Protein AF-A0A1E1WTJ5-F1 (afdb_monomer_lite)

pLDDT: mean 79.42, std 20.32, range [34.81, 98.75]

Foldseek 3Di:
DDDPDDPDPVVVCVVVVDDDDDDDDDDDDDDDPVVVVVVVVPDDDDDPPPPVVVVVVVVVVVVVVPPPDDDDDDPPPPPPPCDPVNPDDDPPDDCVVADPPCVLVDADKWKFKQALLGTHTDDPVCPLEAELQTKMKMWGWDQDPVRDIAIAIEIEHHPNHDPSRVVSSVVVSVVVCVVVVHDDYYYHYVPRDDPVVQVSDPHGHDYDYDDPHDDSDDDDDDPPDDD

Structure (mmCIF, N/CA/C/O backbone):
data_AF-A0A1E1WTJ5-F1
#
_entry.id   AF-A0A1E1WTJ5-F1
#
loop_
_atom_site.group_PDB
_atom_site.id
_atom_site.type_symbol
_atom_site.label_atom_id
_atom_site.label_alt_id
_atom_site.label_comp_id
_atom_site.label_asym_id
_atom_site.label_entity_id
_atom_site.label_seq_id
_atom_site.pdbx_PDB_ins_code
_atom_site.Cartn_x
_atom_site.Cartn_y
_atom_site.Cartn_z
_atom_site.occupancy
_atom_site.B_iso_or_equiv
_atom_site.auth_seq_id
_atom_site.auth_comp_id
_atom_site.auth_asym_id
_atom_site.auth_atom_id
_atom_site.pdbx_PDB_model_num
ATOM 1 N N . GLN A 1 1 ? 19.969 39.823 -9.442 1.00 46.00 1 GLN A N 1
ATOM 2 C CA . GLN A 1 1 ? 19.428 41.019 -8.763 1.00 46.00 1 GLN A CA 1
ATOM 3 C C . GLN A 1 1 ? 18.270 40.540 -7.906 1.00 46.00 1 GLN A C 1
ATOM 5 O O . GLN A 1 1 ? 17.293 40.065 -8.462 1.00 46.00 1 GLN A O 1
ATOM 10 N N . PHE A 1 2 ? 18.422 40.530 -6.583 1.00 46.62 2 PHE A N 1
ATOM 11 C CA . PHE A 1 2 ? 17.353 40.117 -5.671 1.00 46.62 2 PHE A CA 1
ATOM 12 C C . PHE A 1 2 ? 16.612 41.372 -5.207 1.00 46.62 2 PHE A C 1
ATOM 14 O O . PHE A 1 2 ? 17.238 42.306 -4.708 1.00 46.62 2 PHE A O 1
ATOM 21 N N .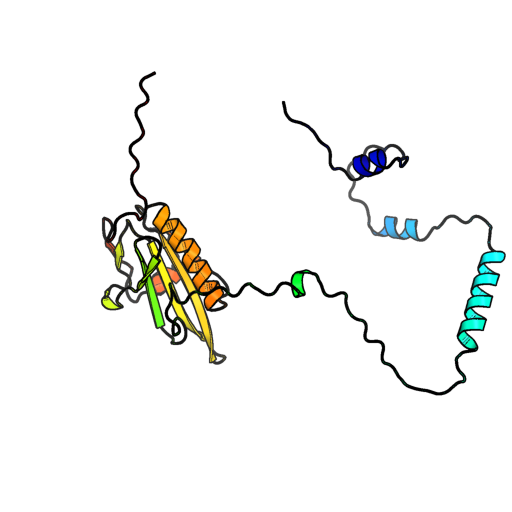 TYR A 1 3 ? 15.299 41.417 -5.425 1.00 52.84 3 TYR A N 1
ATOM 22 C CA . TYR A 1 3 ? 14.448 42.481 -4.903 1.00 52.84 3 TYR A CA 1
ATOM 23 C C . TYR A 1 3 ? 14.239 42.238 -3.406 1.00 52.84 3 TYR A C 1
ATOM 25 O O . TYR A 1 3 ? 13.477 41.358 -3.016 1.00 52.84 3 TYR A O 1
ATOM 33 N N . ASN A 1 4 ? 14.928 43.009 -2.568 1.00 53.03 4 ASN A N 1
ATOM 34 C CA . ASN A 1 4 ? 14.680 43.033 -1.129 1.00 53.03 4 ASN A CA 1
ATOM 35 C C . ASN A 1 4 ? 13.441 43.890 -0.855 1.00 53.03 4 ASN A C 1
ATOM 37 O O . ASN A 1 4 ? 13.551 45.093 -0.627 1.00 53.03 4 ASN A O 1
ATOM 41 N N . ILE A 1 5 ? 12.264 43.272 -0.914 1.00 66.31 5 ILE A N 1
ATOM 42 C CA . ILE A 1 5 ? 11.024 43.889 -0.441 1.00 66.31 5 ILE A CA 1
ATOM 43 C C . ILE A 1 5 ? 10.830 43.448 1.010 1.00 66.31 5 ILE A C 1
ATOM 45 O O . ILE A 1 5 ? 10.654 42.263 1.289 1.00 66.31 5 ILE A O 1
ATOM 49 N N . ASP A 1 6 ? 10.916 44.405 1.932 1.00 64.06 6 ASP A N 1
ATOM 50 C CA . ASP A 1 6 ? 10.709 44.185 3.362 1.00 64.06 6 ASP A CA 1
ATOM 51 C C . ASP A 1 6 ? 9.213 44.287 3.702 1.00 64.06 6 ASP A C 1
ATOM 53 O O . ASP A 1 6 ? 8.602 45.346 3.562 1.00 64.06 6 ASP A O 1
ATOM 57 N N . PHE A 1 7 ? 8.627 43.177 4.155 1.00 69.88 7 PHE A N 1
ATOM 58 C CA . PHE A 1 7 ? 7.227 43.086 4.587 1.00 69.88 7 PHE A CA 1
ATOM 59 C C . PHE A 1 7 ? 7.041 43.353 6.088 1.00 69.88 7 PHE A C 1
ATOM 61 O O . PHE A 1 7 ? 5.999 43.014 6.652 1.00 69.88 7 PHE A O 1
ATOM 68 N N . SER A 1 8 ? 8.038 43.928 6.764 1.00 76.31 8 SER A N 1
ATOM 69 C CA . SER A 1 8 ? 7.909 44.266 8.176 1.00 76.31 8 SER A CA 1
ATOM 70 C C . SER A 1 8 ? 6.730 45.216 8.434 1.00 76.31 8 SER A C 1
ATOM 72 O O . SER A 1 8 ? 6.416 46.113 7.645 1.00 76.31 8 SER A O 1
ATOM 74 N N . LEU A 1 9 ? 6.070 45.022 9.582 1.00 66.31 9 LEU A N 1
ATOM 75 C CA . LEU A 1 9 ? 4.945 45.848 10.038 1.00 66.31 9 LEU A CA 1
ATOM 76 C C . LEU A 1 9 ? 5.319 47.341 10.069 1.00 66.31 9 LEU A C 1
ATOM 78 O O . LEU A 1 9 ? 4.497 48.196 9.753 1.00 66.31 9 LEU A O 1
ATOM 82 N N . GLN A 1 10 ? 6.574 47.652 10.403 1.00 71.50 10 GLN A N 1
ATOM 83 C CA . GLN A 1 10 ? 7.119 49.008 10.364 1.00 71.50 10 GLN A CA 1
ATOM 84 C C . GLN A 1 10 ? 7.056 49.610 8.953 1.00 71.50 10 GLN A C 1
ATOM 86 O O . GLN A 1 10 ? 6.549 50.718 8.788 1.00 71.50 10 GLN A O 1
ATOM 91 N N . THR A 1 11 ? 7.517 48.872 7.940 1.00 76.56 11 THR A N 1
ATOM 92 C CA . THR A 1 11 ? 7.514 49.317 6.539 1.00 76.56 11 THR A CA 1
ATOM 93 C C . THR A 1 11 ? 6.088 49.526 6.026 1.00 76.56 11 THR A C 1
ATOM 95 O O . THR A 1 11 ? 5.811 50.532 5.372 1.00 76.56 11 THR A O 1
ATOM 98 N N . GLN A 1 12 ? 5.149 48.650 6.396 1.00 76.81 12 GLN A N 1
ATOM 99 C CA . GLN A 1 12 ? 3.729 48.822 6.063 1.00 76.81 12 GLN A CA 1
ATOM 100 C C . GLN A 1 12 ? 3.106 50.058 6.728 1.00 76.81 12 GLN A C 1
ATOM 102 O O . GLN A 1 12 ? 2.396 50.815 6.069 1.00 76.81 12 GLN A O 1
ATOM 107 N N . LEU A 1 13 ? 3.393 50.301 8.011 1.00 71.69 13 LEU A N 1
ATOM 108 C CA . LEU A 1 13 ? 2.899 51.481 8.727 1.00 71.6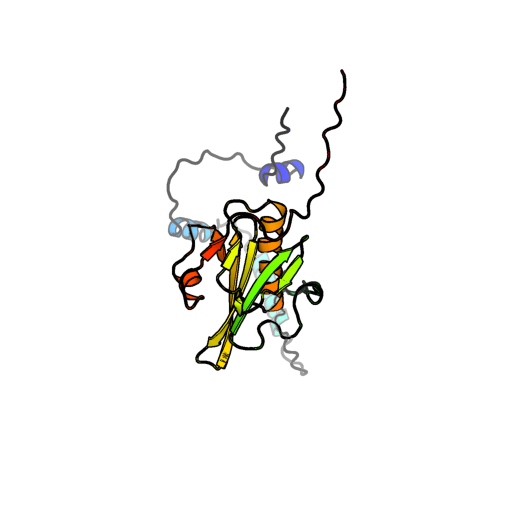9 13 LEU A CA 1
ATOM 109 C C . LEU A 1 13 ? 3.472 52.785 8.152 1.00 71.69 13 LEU A C 1
ATOM 111 O O . LEU A 1 13 ? 2.761 53.787 8.071 1.00 71.69 13 LEU A O 1
ATOM 115 N N . GLN A 1 14 ? 4.727 52.764 7.703 1.00 72.25 14 GLN A N 1
ATOM 116 C CA . GLN A 1 14 ? 5.379 53.919 7.092 1.00 72.25 14 GLN A CA 1
ATOM 117 C C . GLN A 1 14 ? 4.842 54.220 5.685 1.00 72.25 14 GLN A C 1
ATOM 119 O O . GLN A 1 14 ? 4.604 55.383 5.364 1.00 72.25 14 GLN A O 1
ATOM 124 N N . LEU A 1 15 ? 4.568 53.193 4.871 1.00 75.56 15 LEU A N 1
ATOM 125 C CA . LEU A 1 15 ? 3.863 53.352 3.590 1.00 75.56 15 LEU A CA 1
ATOM 126 C C . LEU A 1 15 ? 2.435 53.893 3.777 1.00 75.56 15 LEU A C 1
ATOM 128 O O . LEU A 1 15 ? 1.948 54.637 2.930 1.00 75.56 15 LEU A O 1
ATOM 132 N N . ALA A 1 16 ? 1.788 53.572 4.902 1.00 71.75 16 ALA A N 1
ATOM 133 C CA . ALA A 1 16 ? 0.475 54.092 5.286 1.00 71.75 16 ALA A CA 1
ATOM 134 C C . ALA A 1 16 ? 0.514 55.503 5.921 1.00 71.75 16 ALA A C 1
ATOM 136 O O . ALA A 1 16 ? -0.518 56.000 6.372 1.00 71.75 16 ALA A O 1
ATOM 137 N N . GLY A 1 17 ? 1.681 56.163 5.960 1.00 65.00 17 GLY A N 1
ATOM 138 C CA . GLY A 1 17 ? 1.827 57.551 6.413 1.00 65.00 17 GLY A CA 1
ATOM 139 C C . GLY A 1 17 ? 1.878 57.749 7.932 1.00 65.00 17 GLY A C 1
ATOM 140 O O . GLY A 1 17 ? 1.755 58.882 8.398 1.00 65.00 17 GLY A O 1
ATOM 141 N N . ALA A 1 18 ? 2.068 56.687 8.720 1.00 62.59 18 ALA A N 1
ATOM 142 C CA . ALA A 1 18 ? 2.204 56.795 10.172 1.00 62.59 18 ALA A CA 1
ATOM 143 C C . ALA A 1 18 ? 3.636 57.200 10.580 1.00 62.59 18 ALA A C 1
ATOM 145 O O . ALA A 1 18 ? 4.617 56.656 10.073 1.00 62.59 18 ALA A O 1
ATOM 146 N N . THR A 1 19 ? 3.779 58.128 11.532 1.00 56.38 19 THR A N 1
ATOM 147 C CA . THR A 1 19 ? 5.083 58.496 12.108 1.00 56.38 19 THR A CA 1
ATOM 148 C C . THR A 1 19 ? 5.445 57.548 13.255 1.00 56.38 19 THR A C 1
ATOM 150 O O . THR A 1 19 ? 4.724 57.444 14.246 1.00 56.38 19 THR A O 1
ATOM 153 N N . THR A 1 20 ? 6.576 56.845 13.150 1.00 50.66 20 THR A N 1
ATOM 154 C CA . THR A 1 20 ? 7.080 55.971 14.224 1.00 50.66 20 THR A CA 1
ATOM 155 C C . THR A 1 20 ? 8.371 56.527 14.835 1.00 50.66 20 THR A C 1
ATOM 157 O O . THR A 1 20 ? 9.270 56.904 14.081 1.00 50.66 20 THR A O 1
ATOM 160 N N . PRO A 1 21 ? 8.525 56.560 16.173 1.00 50.56 21 PRO A N 1
ATOM 161 C CA . PRO A 1 21 ? 9.794 56.919 16.803 1.00 50.56 21 PRO A CA 1
ATOM 162 C C . PRO A 1 21 ? 10.860 55.825 16.606 1.00 50.56 21 PRO A C 1
ATOM 164 O O . PRO A 1 21 ? 10.555 54.633 16.627 1.00 50.56 21 PRO A O 1
ATOM 167 N N . SER A 1 22 ? 12.113 56.257 16.424 1.00 44.12 22 SER A N 1
ATOM 168 C CA . SER A 1 22 ? 13.294 55.419 16.155 1.00 44.12 22 SER A CA 1
ATOM 169 C C . SER A 1 22 ? 13.543 54.350 17.238 1.00 44.12 22 SER A C 1
ATOM 171 O O . SER A 1 22 ? 13.423 54.663 18.429 1.00 44.12 22 SER A O 1
ATOM 173 N N . PRO A 1 23 ? 13.923 53.107 16.879 1.00 45.72 23 PRO A N 1
ATOM 174 C CA . PRO A 1 23 ? 14.224 52.075 17.859 1.00 45.72 23 PRO A CA 1
ATOM 175 C C . PRO A 1 23 ? 15.619 52.271 18.474 1.00 45.72 23 PRO A C 1
ATOM 177 O O . PRO A 1 23 ? 16.635 52.305 17.781 1.00 45.72 23 PRO A O 1
ATOM 180 N N . ALA A 1 24 ? 15.668 52.337 19.806 1.00 42.66 24 ALA A N 1
ATOM 181 C CA . ALA A 1 24 ? 16.892 52.127 20.570 1.00 42.66 24 ALA A CA 1
ATOM 182 C C . ALA A 1 24 ? 17.345 50.660 20.438 1.00 42.66 24 ALA A C 1
ATOM 184 O O . ALA A 1 24 ? 16.528 49.737 20.480 1.00 42.66 24 ALA A O 1
ATOM 185 N N . THR A 1 25 ? 18.651 50.455 20.280 1.00 40.50 25 THR A N 1
ATOM 186 C CA . THR A 1 25 ? 19.313 49.150 20.153 1.00 40.50 25 THR A CA 1
ATOM 187 C C . THR A 1 25 ? 18.985 48.213 21.327 1.00 40.50 25 THR A C 1
ATOM 189 O O . THR A 1 25 ? 19.119 48.618 22.484 1.00 40.50 25 THR A O 1
ATOM 192 N N . PRO A 1 26 ? 18.607 46.941 21.088 1.00 42.47 26 PRO A N 1
ATOM 193 C CA . PRO A 1 26 ? 18.432 45.988 22.174 1.00 42.47 26 PRO A CA 1
ATOM 194 C C . PRO A 1 26 ? 19.770 45.330 22.530 1.00 42.47 26 PRO A C 1
ATOM 196 O O . PRO A 1 26 ? 20.298 44.500 21.791 1.00 42.47 26 PRO A O 1
ATOM 199 N N . SER A 1 27 ? 20.300 45.674 23.703 1.00 38.16 27 SER A N 1
ATOM 200 C CA . SER A 1 27 ? 21.242 44.822 24.427 1.00 38.16 27 SER A CA 1
ATOM 201 C C . SER A 1 27 ? 20.496 43.630 25.041 1.00 38.16 27 SER A C 1
ATOM 203 O O 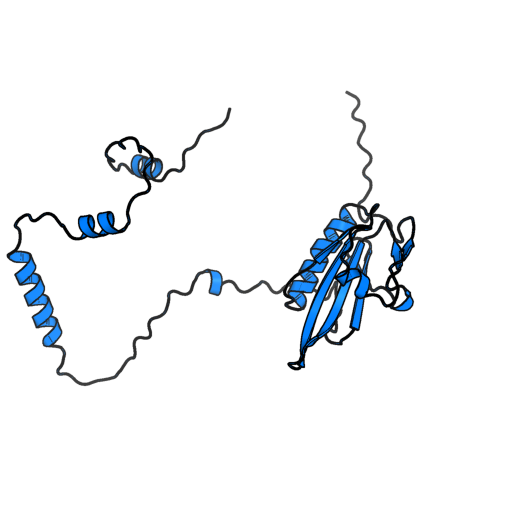. SER A 1 27 ? 19.370 43.740 25.530 1.00 38.16 27 SER A O 1
ATOM 205 N N . SER A 1 28 ? 21.119 42.455 24.977 1.00 48.41 28 SER A N 1
ATOM 206 C CA . SER A 1 28 ? 20.561 41.184 25.431 1.00 48.41 28 SER A CA 1
ATOM 207 C C . SER A 1 28 ? 20.447 41.113 26.956 1.00 48.41 28 SER A C 1
ATOM 209 O O . SER A 1 28 ? 21.452 40.885 27.624 1.00 48.41 28 SER A O 1
ATOM 211 N N . ILE A 1 29 ? 19.241 41.215 27.521 1.00 44.03 29 ILE A N 1
ATOM 212 C CA . ILE A 1 29 ? 18.951 40.718 28.877 1.00 44.03 29 ILE A CA 1
ATOM 213 C C . ILE A 1 29 ? 17.518 40.165 28.906 1.00 44.03 29 ILE A C 1
ATOM 215 O O . ILE A 1 29 ? 16.572 40.837 28.497 1.00 44.03 29 ILE A O 1
ATOM 219 N N . LYS A 1 30 ? 17.359 38.922 29.380 1.00 49.59 30 LYS A N 1
ATOM 220 C CA . LYS A 1 30 ? 16.065 38.243 29.575 1.00 49.59 30 LYS A CA 1
ATOM 221 C C . LYS A 1 30 ? 15.164 39.117 30.463 1.00 49.59 30 LYS A C 1
ATOM 223 O O . LYS A 1 30 ? 15.485 39.340 31.626 1.00 49.59 30 LYS A O 1
ATOM 228 N N . SER A 1 31 ? 14.070 39.650 29.915 1.00 47.66 31 SER A N 1
ATOM 229 C CA . SER A 1 31 ? 13.209 40.607 30.623 1.00 47.66 31 SER A CA 1
ATOM 230 C C . SER A 1 31 ? 12.292 39.917 31.636 1.00 47.66 31 SER A C 1
ATOM 232 O O . SER A 1 31 ? 11.537 39.021 31.259 1.00 47.66 31 SER A O 1
ATOM 234 N N . ASP A 1 32 ? 12.302 40.390 32.881 1.00 62.56 32 ASP A N 1
ATOM 235 C CA . ASP A 1 32 ? 11.439 39.918 33.966 1.00 62.56 32 ASP A CA 1
ATOM 236 C C . ASP A 1 32 ? 9.955 40.314 33.730 1.00 62.56 32 ASP A C 1
ATOM 238 O O . ASP A 1 32 ? 9.628 41.510 33.664 1.00 62.56 32 ASP A O 1
ATOM 242 N N . PRO A 1 33 ? 9.029 39.344 33.594 1.00 56.84 33 PRO A N 1
ATOM 243 C CA . PRO A 1 33 ? 7.609 39.601 33.349 1.00 56.84 33 PRO A CA 1
ATOM 244 C C . PRO A 1 33 ? 6.905 40.344 34.499 1.00 56.84 33 PRO A C 1
ATOM 246 O O . PRO A 1 33 ? 5.900 41.026 34.262 1.00 56.84 33 PRO A O 1
ATOM 249 N N . ILE A 1 34 ? 7.435 40.294 35.727 1.00 60.47 34 ILE A N 1
ATOM 250 C CA . ILE A 1 34 ? 6.843 40.967 36.893 1.00 60.47 34 ILE A CA 1
ATOM 251 C C . ILE A 1 34 ? 7.068 42.484 36.815 1.00 60.47 34 ILE A C 1
ATOM 253 O O . ILE A 1 34 ? 6.133 43.267 37.018 1.00 60.47 34 ILE A O 1
ATOM 257 N N . ALA A 1 35 ? 8.265 42.920 36.412 1.00 63.28 35 ALA A N 1
ATOM 258 C CA . ALA A 1 35 ? 8.584 44.337 36.223 1.00 63.28 35 ALA A CA 1
ATOM 259 C C . ALA A 1 35 ? 7.742 44.983 35.102 1.00 63.28 35 ALA A C 1
ATOM 261 O O . ALA A 1 35 ? 7.330 46.144 35.202 1.00 63.28 35 ALA A O 1
ATOM 262 N N . ARG A 1 36 ? 7.418 44.214 34.051 1.00 63.91 36 ARG A N 1
ATOM 263 C CA . ARG A 1 36 ? 6.565 44.665 32.937 1.00 63.91 36 ARG A CA 1
ATOM 264 C C . ARG A 1 36 ? 5.123 44.916 33.385 1.00 63.91 36 ARG A C 1
ATOM 266 O O . ARG A 1 36 ? 4.532 45.930 33.012 1.00 63.91 36 ARG A O 1
ATOM 273 N N . LYS A 1 37 ? 4.583 44.041 34.240 1.00 62.78 37 LYS A N 1
ATOM 274 C CA . LYS A 1 37 ? 3.225 44.168 34.794 1.00 62.78 37 LYS A CA 1
ATOM 275 C C . LYS A 1 37 ? 3.093 45.359 35.753 1.00 62.78 37 LYS A C 1
ATOM 277 O O . LYS A 1 37 ? 2.062 46.029 35.759 1.00 62.78 37 LYS A O 1
ATOM 282 N N . LEU A 1 38 ? 4.142 45.668 36.518 1.00 55.94 38 LEU A N 1
ATOM 283 C CA . LEU A 1 38 ? 4.184 46.840 37.404 1.00 55.94 38 LEU A CA 1
ATOM 284 C C . LEU A 1 38 ? 4.225 48.170 36.635 1.00 55.94 38 LEU A C 1
ATOM 286 O O . LEU A 1 38 ? 3.567 49.124 37.049 1.00 55.94 38 LEU A O 1
ATOM 290 N N . ARG A 1 39 ? 4.915 48.227 35.486 1.00 61.62 39 ARG A N 1
ATOM 291 C CA . ARG A 1 39 ? 4.897 49.406 34.598 1.00 61.62 39 ARG A CA 1
ATOM 292 C C . ARG A 1 39 ? 3.517 49.682 34.008 1.00 61.62 39 ARG A C 1
ATOM 294 O O . ARG A 1 39 ? 3.105 50.834 33.980 1.00 61.62 39 ARG A O 1
ATOM 301 N N . LEU A 1 40 ? 2.788 48.643 33.600 1.00 56.03 40 LEU A N 1
ATOM 302 C CA . LEU A 1 40 ? 1.441 48.791 33.033 1.00 56.03 40 LEU A CA 1
ATOM 303 C C . LEU A 1 40 ? 0.406 49.296 34.051 1.00 56.03 40 LEU A C 1
ATOM 305 O O . LEU A 1 40 ? -0.558 49.944 33.663 1.00 56.03 40 LEU A O 1
ATOM 309 N N . ARG A 1 41 ? 0.607 49.048 35.354 1.00 56.28 41 ARG A N 1
ATOM 310 C CA . ARG A 1 41 ? -0.283 49.566 36.411 1.00 56.28 41 ARG A CA 1
ATOM 311 C C . ARG A 1 41 ? -0.007 51.013 36.810 1.00 56.28 41 ARG A C 1
ATOM 313 O O . ARG A 1 41 ? -0.847 51.605 37.480 1.00 56.28 41 ARG A O 1
ATOM 320 N N . ARG A 1 42 ? 1.125 51.602 36.416 1.00 56.69 42 ARG A N 1
ATOM 321 C CA . ARG A 1 42 ? 1.432 53.011 36.698 1.00 56.69 42 ARG A CA 1
ATOM 322 C C . ARG A 1 42 ? 1.128 53.865 35.467 1.00 56.69 42 ARG A C 1
ATOM 324 O O . ARG A 1 42 ? 2.019 54.393 34.811 1.00 56.69 42 ARG A O 1
ATOM 331 N N . GLY A 1 43 ? -0.164 53.966 35.159 1.00 42.81 43 GLY A N 1
ATOM 332 C CA . GLY A 1 43 ? -0.689 54.975 34.246 1.00 42.81 43 GLY A CA 1
ATOM 333 C C . GLY A 1 43 ? -0.440 56.371 34.817 1.00 42.81 43 GLY A C 1
ATOM 334 O O . GLY A 1 43 ? -0.749 56.650 35.974 1.00 42.81 43 GLY A O 1
ATOM 335 N N . ARG A 1 44 ? 0.190 57.207 33.997 1.00 42.28 44 ARG A N 1
ATOM 336 C CA . ARG A 1 44 ? 0.507 58.621 34.208 1.00 42.28 44 ARG A CA 1
ATOM 337 C C . ARG A 1 44 ? -0.778 59.397 34.535 1.00 42.28 44 ARG A C 1
ATOM 339 O O . ARG A 1 44 ? -1.733 59.325 33.771 1.00 42.28 44 ARG A O 1
ATOM 346 N N . ALA A 1 45 ? -0.801 60.100 35.664 1.00 42.59 45 ALA A N 1
ATOM 347 C CA . ALA A 1 45 ? -1.888 61.003 36.025 1.00 42.59 45 ALA A CA 1
ATOM 348 C C . ALA A 1 45 ? -1.693 62.346 35.303 1.00 42.59 45 ALA A C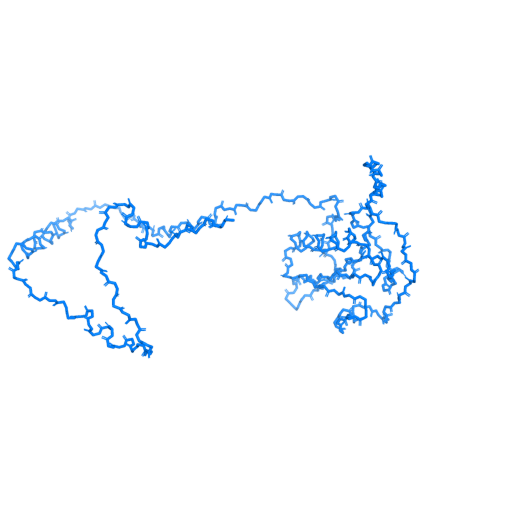 1
ATOM 350 O O . ALA A 1 45 ? -0.665 62.985 35.500 1.00 42.59 45 ALA A O 1
ATOM 351 N N . GLU A 1 46 ? -2.672 62.748 34.494 1.00 42.41 46 GLU A N 1
ATOM 352 C CA . GLU A 1 46 ? -2.902 64.124 34.030 1.00 42.41 46 GLU A CA 1
ATOM 353 C C . GLU A 1 46 ? -4.407 64.438 34.204 1.00 42.41 46 GLU A C 1
ATOM 355 O O . GLU A 1 46 ? -5.224 63.508 34.174 1.00 42.41 46 GLU A O 1
ATOM 360 N N . PRO A 1 47 ? -4.797 65.698 34.473 1.00 49.12 47 PRO A N 1
ATOM 361 C CA . PRO A 1 47 ? -6.040 66.016 35.164 1.00 49.12 47 PRO A CA 1
ATOM 362 C C . PRO A 1 47 ? -7.161 66.454 34.208 1.00 49.12 47 PRO A C 1
ATOM 364 O O . PRO A 1 47 ? -7.342 67.638 33.964 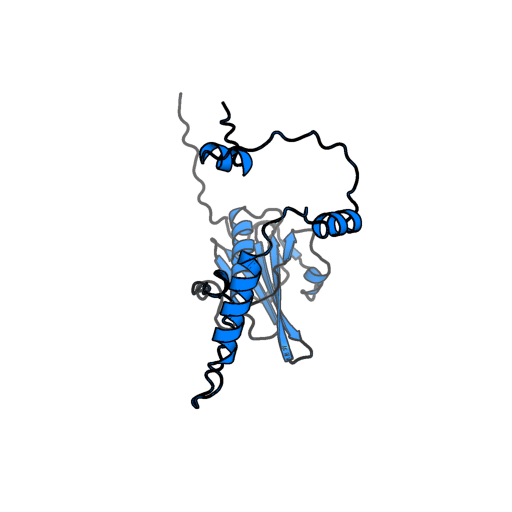1.00 49.12 47 PRO A O 1
ATOM 367 N N . GLU A 1 48 ? -8.001 65.524 33.754 1.00 53.19 48 GLU A N 1
ATOM 368 C CA . GLU A 1 48 ? -9.307 65.847 33.135 1.00 53.19 48 GLU A CA 1
ATOM 369 C C . GLU A 1 48 ? -10.426 64.991 33.754 1.00 53.19 48 GLU A C 1
ATOM 371 O O . GLU A 1 48 ? -11.122 64.203 33.115 1.00 53.19 48 GLU A O 1
ATOM 376 N N . GLN A 1 49 ? -10.558 65.100 35.078 1.00 56.06 49 GLN A N 1
ATOM 377 C CA . GLN A 1 49 ? -11.287 64.132 35.905 1.00 56.06 49 GLN A CA 1
ATOM 378 C C . GLN A 1 49 ? -12.701 64.568 36.333 1.00 56.06 49 GLN A C 1
ATOM 380 O O . GLN A 1 49 ? -13.281 63.950 37.223 1.00 56.06 49 GLN A O 1
ATOM 385 N N . LYS A 1 50 ? -13.273 65.623 35.734 1.00 52.34 50 LYS A N 1
ATOM 386 C CA . LYS A 1 50 ? -14.641 66.074 36.064 1.00 52.34 50 LYS A CA 1
ATOM 387 C C . LYS A 1 50 ? -15.689 65.678 35.022 1.00 52.34 50 LYS A C 1
ATOM 389 O O . LYS A 1 50 ? -16.740 65.182 35.416 1.00 52.34 50 LYS A O 1
ATOM 394 N N . ASP A 1 51 ? -15.384 65.771 33.730 1.00 53.34 51 ASP A N 1
ATOM 395 C CA . ASP A 1 51 ? -16.380 65.474 32.687 1.00 53.34 51 ASP A CA 1
ATOM 396 C C . ASP A 1 51 ? -16.567 63.968 32.465 1.00 53.34 51 ASP A C 1
ATOM 398 O O . ASP A 1 51 ? -17.689 63.485 32.322 1.00 53.34 51 ASP A O 1
ATOM 402 N N . SER A 1 52 ? -15.491 63.187 32.568 1.00 53.75 52 SER A N 1
ATOM 403 C CA . SER A 1 52 ? -15.536 61.722 32.445 1.00 53.75 52 SER A CA 1
ATOM 404 C C . SER A 1 52 ? -16.362 61.046 33.549 1.00 53.75 52 SER A C 1
ATOM 406 O O . SER A 1 52 ? -17.073 60.075 33.289 1.00 53.75 52 SER A O 1
ATOM 408 N N . ALA A 1 53 ? -16.333 61.586 34.772 1.00 58.03 53 ALA A N 1
ATOM 409 C CA . ALA A 1 53 ? -17.113 61.075 35.899 1.00 58.03 53 ALA A CA 1
ATOM 410 C C . ALA A 1 53 ? -18.617 61.375 35.765 1.00 58.03 53 ALA A C 1
ATOM 412 O O . ALA A 1 53 ? -19.448 60.552 36.152 1.00 58.03 53 ALA A O 1
ATOM 413 N N . LEU A 1 54 ? -18.973 62.530 35.194 1.00 60.09 54 LEU A N 1
ATOM 414 C CA . LEU A 1 54 ? -20.366 62.896 34.922 1.00 60.09 54 LEU A CA 1
ATOM 415 C C . LEU A 1 54 ? -20.970 62.012 33.825 1.00 60.09 54 LEU A C 1
ATOM 417 O O . LEU A 1 54 ? -22.101 61.551 33.971 1.00 60.09 54 LEU A O 1
ATOM 421 N N . ILE A 1 55 ? -20.188 61.700 32.787 1.00 59.50 55 ILE A N 1
ATOM 422 C CA . ILE A 1 55 ? -20.587 60.781 31.712 1.00 59.50 55 ILE A CA 1
ATOM 423 C C . ILE A 1 55 ? -20.819 59.368 32.269 1.00 59.50 55 ILE A C 1
ATOM 425 O O . ILE A 1 55 ? -21.870 58.777 32.029 1.00 59.50 55 ILE A O 1
ATOM 429 N N . LEU A 1 56 ? -19.894 58.853 33.089 1.00 60.62 56 LEU A N 1
ATOM 430 C CA . LEU A 1 56 ? -20.027 57.537 33.731 1.00 60.62 56 LEU A CA 1
ATOM 431 C C . LEU A 1 56 ? -21.253 57.447 34.653 1.00 60.62 56 LEU A C 1
ATOM 433 O O . LEU A 1 56 ? -21.931 56.420 34.677 1.00 60.62 56 LEU A O 1
ATOM 437 N N . ARG A 1 57 ? -21.578 58.524 35.378 1.00 68.06 57 ARG A N 1
ATOM 438 C CA . ARG A 1 57 ? -22.756 58.567 36.254 1.00 68.06 57 ARG A CA 1
ATOM 439 C C . ARG A 1 57 ? -24.067 58.617 35.463 1.00 68.06 57 ARG A C 1
ATOM 441 O O . ARG A 1 57 ? -24.990 57.878 35.797 1.00 68.06 57 ARG A O 1
ATOM 448 N N . GLY A 1 58 ? -24.124 59.410 34.390 1.00 65.88 58 GLY A N 1
ATOM 449 C CA . GLY A 1 58 ? -25.293 59.473 33.504 1.00 65.88 58 GLY A CA 1
ATOM 450 C C . GLY A 1 58 ? -25.576 58.141 32.800 1.00 65.88 58 GLY A C 1
ATOM 451 O O . GLY A 1 58 ? -26.722 57.696 32.744 1.00 65.88 58 GLY A O 1
ATOM 452 N N . MET A 1 59 ? -24.525 57.445 32.352 1.00 66.38 59 MET A N 1
ATOM 453 C CA . MET A 1 59 ? -24.647 56.112 31.746 1.00 66.38 59 MET A CA 1
ATOM 454 C C . MET A 1 59 ? -25.181 55.065 32.738 1.00 66.38 59 MET A C 1
ATOM 456 O O . MET A 1 59 ? -25.957 54.190 32.352 1.00 66.38 59 MET A O 1
ATOM 460 N N . GLN A 1 60 ? -24.815 55.164 34.019 1.00 61.59 60 GLN A N 1
ATOM 461 C CA . GLN A 1 60 ? -25.266 54.232 35.055 1.00 61.59 60 GLN A CA 1
ATOM 462 C C . GLN A 1 60 ? -26.711 54.496 35.522 1.00 61.59 60 GLN A C 1
ATOM 464 O O . GLN A 1 60 ? -27.442 53.544 35.797 1.00 61.59 60 GLN A O 1
ATOM 469 N N . GLU A 1 61 ? -27.163 55.754 35.549 1.00 57.97 61 GLU A N 1
ATOM 470 C CA . GLU A 1 61 ? -28.568 56.103 35.827 1.00 57.97 61 GLU A CA 1
ATOM 471 C C . GLU A 1 61 ? -29.513 55.666 34.689 1.00 57.97 61 GLU A C 1
ATOM 473 O O . GLU A 1 61 ? -30.611 55.166 34.958 1.00 57.97 61 GLU A O 1
ATOM 478 N N . GLN A 1 62 ? -29.071 55.741 33.424 1.00 54.28 62 GLN A N 1
ATOM 479 C CA . GLN A 1 62 ? -29.834 55.213 32.281 1.00 54.28 62 GLN A CA 1
ATOM 480 C C . GLN A 1 62 ? -29.956 53.683 32.298 1.00 54.28 62 GLN A C 1
ATOM 482 O O . GLN A 1 62 ? -31.011 53.157 31.946 1.00 54.28 62 GLN A O 1
ATOM 487 N N . ALA A 1 63 ? -28.916 52.970 32.739 1.00 57.22 63 ALA A N 1
ATOM 488 C CA . ALA A 1 63 ? -28.931 51.510 32.827 1.00 57.22 63 ALA A CA 1
ATOM 489 C C . ALA A 1 63 ? -29.844 50.982 33.952 1.00 57.22 63 ALA A C 1
ATOM 491 O O . ALA A 1 63 ? -30.462 49.933 33.794 1.00 57.22 63 ALA A O 1
ATOM 492 N N . ASN A 1 64 ? -29.978 51.709 35.069 1.00 55.22 64 ASN A N 1
ATOM 493 C CA . ASN A 1 64 ? -30.778 51.251 36.213 1.00 55.22 64 ASN A CA 1
ATOM 494 C C . ASN A 1 64 ? -32.287 51.552 36.076 1.00 55.22 64 ASN A C 1
ATOM 496 O O . ASN A 1 64 ? -33.099 50.988 36.804 1.00 55.22 64 ASN A O 1
ATOM 500 N N . THR A 1 65 ? -32.676 52.424 35.136 1.00 51.22 65 THR A N 1
ATOM 501 C CA . THR A 1 65 ? -34.081 52.834 34.927 1.00 51.22 65 THR A CA 1
ATOM 502 C C . THR A 1 65 ? -34.851 51.884 33.992 1.00 51.22 65 THR A C 1
ATOM 504 O O . THR A 1 65 ? -36.077 51.900 33.977 1.00 51.22 65 THR A O 1
ATOM 507 N N . GLN A 1 66 ? -34.169 50.998 33.257 1.00 54.16 66 GLN A N 1
ATOM 508 C CA . GLN A 1 66 ? -34.812 50.007 32.374 1.00 54.16 66 GLN A CA 1
ATOM 509 C C . GLN A 1 66 ? -35.181 48.680 33.060 1.00 54.16 66 GLN A C 1
ATOM 511 O O . GLN A 1 66 ? -35.558 47.730 32.383 1.00 54.16 66 GLN A O 1
ATOM 516 N N . HIS A 1 67 ? -35.110 48.587 34.391 1.00 46.81 67 HIS A N 1
ATOM 517 C CA . HIS A 1 67 ? -35.402 47.340 35.109 1.00 46.81 67 HIS A CA 1
ATOM 518 C C . HIS A 1 67 ? -36.799 47.298 35.749 1.00 46.81 67 HIS A C 1
ATOM 520 O O . HIS A 1 67 ? -36.969 46.718 36.820 1.00 46.81 67 HIS A O 1
ATOM 526 N N . ASN A 1 68 ? -37.806 47.909 35.113 1.00 49.78 68 ASN A N 1
ATOM 527 C CA . ASN A 1 68 ? -39.192 47.794 35.573 1.00 49.78 68 ASN A CA 1
ATOM 528 C C . ASN A 1 68 ? -40.221 47.755 34.433 1.00 49.78 68 ASN A C 1
ATOM 530 O O . ASN A 1 68 ? -41.236 48.445 34.499 1.00 49.78 68 ASN A O 1
ATOM 534 N N . ASP A 1 69 ? -39.971 46.945 33.400 1.00 35.66 69 ASP A N 1
ATOM 535 C CA . ASP A 1 69 ? -41.060 46.470 32.547 1.00 35.66 69 ASP A CA 1
ATOM 536 C C . ASP A 1 69 ? -40.842 45.013 32.109 1.00 35.66 69 ASP A C 1
ATOM 538 O O . ASP A 1 69 ? -39.733 44.558 31.832 1.00 35.66 69 ASP A O 1
ATOM 542 N N . THR A 1 70 ? -41.929 44.263 32.160 1.00 42.69 70 THR A N 1
ATOM 543 C CA . THR A 1 70 ? -42.052 42.811 32.017 1.00 42.69 70 THR A CA 1
ATOM 544 C C . THR A 1 70 ? -41.895 42.329 30.568 1.00 42.69 70 THR A C 1
ATOM 546 O O . THR A 1 70 ? -42.559 42.867 29.689 1.00 42.69 70 THR A O 1
ATOM 549 N N . GLY A 1 71 ? -41.147 41.237 30.320 1.00 40.19 71 GLY A N 1
ATOM 550 C CA . GLY A 1 71 ? -41.352 40.411 29.113 1.00 40.19 71 GLY A CA 1
ATOM 551 C C . GLY A 1 71 ? -40.129 39.715 28.493 1.00 40.19 71 GLY A C 1
ATOM 552 O O . GLY A 1 71 ? -39.319 40.344 27.825 1.00 40.19 71 GLY A O 1
ATOM 553 N N . THR A 1 72 ? -40.125 38.376 28.571 1.00 34.81 72 THR A N 1
ATOM 554 C CA . THR A 1 72 ? -39.388 37.387 27.738 1.00 34.81 72 THR A CA 1
ATOM 555 C C . THR A 1 72 ? -37.859 37.296 27.862 1.00 34.81 72 THR A C 1
ATOM 557 O O . THR A 1 72 ? -37.102 38.053 27.265 1.00 34.81 72 THR A O 1
ATOM 560 N N . GLU A 1 73 ? -37.402 36.244 28.551 1.00 39.06 73 GLU A N 1
ATOM 561 C CA . GLU A 1 73 ? -36.023 35.747 28.523 1.00 39.06 73 GLU A CA 1
ATOM 562 C C . GLU A 1 73 ? -35.635 35.271 27.109 1.00 39.06 73 GLU A C 1
ATOM 564 O O . GLU A 1 73 ? -35.942 34.150 26.702 1.00 39.06 73 GLU A O 1
ATOM 569 N N . GLN A 1 74 ? -34.907 36.096 26.357 1.00 39.12 74 GLN A N 1
ATOM 570 C CA . GLN A 1 74 ? -34.080 35.621 25.248 1.00 39.12 74 GLN A CA 1
ATOM 571 C C . GLN A 1 74 ? -32.647 35.456 25.747 1.00 39.12 74 GLN A C 1
ATOM 573 O O . GLN A 1 74 ? -31.883 36.408 25.900 1.00 39.12 74 GLN A O 1
ATOM 578 N N . LYS A 1 75 ? -32.298 34.201 26.027 1.00 40.69 75 LYS A N 1
ATOM 579 C CA . LYS A 1 75 ? -30.951 33.757 26.372 1.00 40.69 75 LYS A CA 1
ATOM 580 C C . LYS A 1 75 ? -30.035 34.021 25.174 1.00 40.69 75 LYS A C 1
ATOM 582 O O . LYS A 1 75 ? -30.001 33.240 24.228 1.00 40.69 75 LYS A O 1
ATOM 587 N N . ASN A 1 76 ? -29.328 35.145 25.210 1.00 41.94 76 ASN A N 1
ATOM 588 C CA . ASN A 1 76 ? -28.330 35.515 24.216 1.00 41.94 76 ASN A CA 1
ATOM 589 C C . ASN A 1 76 ? -27.139 34.553 24.371 1.00 41.94 76 ASN A C 1
ATOM 591 O O . ASN A 1 76 ? -26.276 34.734 25.228 1.00 41.94 76 ASN A O 1
ATOM 595 N N . SER A 1 77 ? -27.166 33.445 23.630 1.00 49.78 77 SER A N 1
ATOM 596 C CA . SER A 1 77 ? -26.074 32.479 23.589 1.00 49.78 77 SER A CA 1
ATOM 597 C C . SER A 1 77 ? -24.879 33.134 22.909 1.00 49.78 77 SER A C 1
ATOM 599 O O . SER A 1 77 ? -24.973 33.500 21.739 1.00 49.78 77 SER A O 1
ATOM 601 N N . GLU A 1 78 ? -23.769 33.270 23.631 1.00 53.12 78 GLU A N 1
ATOM 602 C CA . GLU A 1 78 ? -22.465 33.647 23.089 1.00 53.12 78 GLU A CA 1
ATOM 603 C C . GLU A 1 78 ? -22.120 32.748 21.892 1.00 53.12 78 GLU A C 1
ATOM 605 O O . GLU A 1 78 ? -21.639 31.622 22.042 1.00 53.12 78 GLU A O 1
ATOM 610 N N . LEU A 1 79 ? -22.389 33.234 20.681 1.00 54.56 79 LEU A N 1
ATOM 611 C CA . LEU A 1 79 ? -21.923 32.605 19.458 1.00 54.56 79 LEU A CA 1
ATOM 612 C C . LEU A 1 79 ? -20.417 32.833 19.416 1.00 54.56 79 LEU A C 1
ATOM 614 O O . LEU A 1 79 ? -19.944 33.893 19.004 1.00 54.56 79 LEU A O 1
ATOM 618 N N . LYS A 1 80 ? -19.655 31.840 19.888 1.00 62.97 80 LYS A N 1
ATOM 619 C CA . LYS A 1 80 ? -18.223 31.768 19.600 1.00 62.97 80 LYS A CA 1
ATOM 620 C C . LYS A 1 80 ? -18.070 31.980 18.091 1.00 62.97 80 LYS A C 1
ATOM 622 O O . LYS A 1 80 ? -18.751 31.281 17.337 1.00 62.97 80 LYS A O 1
ATOM 627 N N . PRO A 1 81 ? -17.256 32.949 17.640 1.00 64.06 81 PRO A N 1
ATOM 628 C CA . PRO A 1 81 ? -17.082 33.190 16.218 1.00 64.06 81 PRO A CA 1
ATOM 629 C C . PRO A 1 81 ? -16.630 31.881 15.573 1.00 64.06 81 PRO A C 1
ATOM 631 O O . PRO A 1 81 ? -15.577 31.352 15.933 1.00 64.06 81 PRO A O 1
ATOM 634 N N . LYS A 1 82 ? -17.476 31.338 14.687 1.00 61.31 82 LYS A N 1
ATOM 635 C CA . LYS A 1 82 ? -17.220 30.082 13.981 1.00 61.31 82 LYS A CA 1
ATOM 636 C C . LYS A 1 82 ? -15.891 30.244 13.261 1.00 61.31 82 LYS A C 1
ATOM 638 O O . LYS A 1 82 ? -15.727 31.151 12.440 1.00 61.31 82 LYS A O 1
ATOM 643 N N . ARG A 1 83 ? -14.910 29.434 13.647 1.00 78.50 83 ARG A N 1
ATOM 644 C CA . ARG A 1 83 ? -13.573 29.509 13.064 1.00 78.50 83 ARG A CA 1
ATOM 645 C C . ARG A 1 83 ? -13.719 29.164 11.584 1.00 78.50 83 ARG A C 1
ATOM 647 O O . ARG A 1 83 ? -14.454 28.243 11.250 1.00 78.50 83 ARG A O 1
ATOM 654 N N . TRP A 1 84 ? -13.057 29.898 10.695 1.00 74.50 84 TRP A N 1
ATOM 655 C CA . TRP A 1 84 ? -13.170 29.672 9.246 1.00 74.50 84 TRP A CA 1
ATOM 656 C C . TRP A 1 84 ? -12.858 28.211 8.856 1.00 74.50 84 TRP A C 1
ATOM 658 O O . TRP A 1 84 ? -13.489 27.677 7.951 1.00 74.50 84 TRP A O 1
ATOM 668 N N . ASP A 1 85 ? -11.981 27.548 9.619 1.00 71.44 85 ASP A N 1
ATOM 669 C CA . ASP A 1 85 ? -11.666 26.115 9.537 1.00 71.44 85 ASP A CA 1
ATOM 670 C C . ASP A 1 85 ? -12.887 2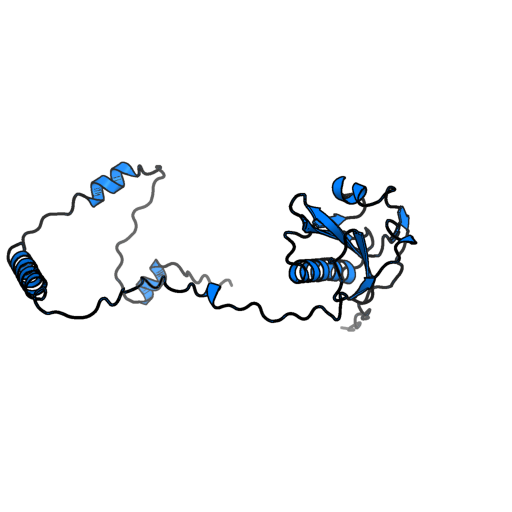5.189 9.746 1.00 71.44 85 ASP A C 1
ATOM 672 O O . ASP A 1 85 ? -12.991 24.152 9.102 1.00 71.44 85 ASP A O 1
ATOM 676 N N . GLU A 1 86 ? -13.835 25.548 10.622 1.00 68.56 86 GLU A N 1
ATOM 677 C CA . GLU A 1 86 ? -15.031 24.738 10.940 1.00 68.56 86 GLU A CA 1
ATOM 678 C C . GLU A 1 86 ? -16.105 24.798 9.847 1.00 68.56 86 GLU A C 1
ATOM 680 O O . GLU A 1 86 ? -17.104 24.081 9.912 1.00 68.56 86 GLU A O 1
ATOM 685 N N . SER A 1 87 ? -15.950 25.697 8.874 1.00 69.75 87 SER A N 1
ATOM 686 C CA . SER A 1 87 ? -16.849 25.801 7.725 1.00 69.75 87 SER A CA 1
ATOM 687 C C . SER A 1 87 ? -16.292 25.125 6.472 1.00 69.75 87 SER A C 1
ATOM 689 O O . SER A 1 87 ? -16.979 25.108 5.453 1.00 69.75 87 SER A O 1
ATOM 691 N N . LEU A 1 88 ? -15.069 24.590 6.537 1.00 76.44 88 LEU A N 1
ATOM 692 C CA . LEU A 1 88 ? -14.485 23.801 5.462 1.00 76.44 88 LEU A CA 1
ATOM 693 C C . LEU A 1 88 ? -14.988 22.363 5.586 1.00 76.44 88 LEU A C 1
ATOM 695 O O . LEU A 1 88 ? -14.514 21.585 6.414 1.00 76.44 88 LEU A O 1
ATOM 699 N N . GLU A 1 89 ? -15.963 22.006 4.759 1.00 72.44 89 GLU A N 1
ATOM 700 C CA . GLU A 1 89 ? -16.310 20.605 4.548 1.00 72.44 89 GLU A CA 1
ATOM 701 C C . GLU A 1 89 ? -15.187 19.946 3.744 1.00 72.44 89 GLU A C 1
ATOM 703 O O . GLU A 1 89 ? -14.688 20.514 2.766 1.00 72.44 89 GLU A O 1
ATOM 708 N N . LYS A 1 90 ? -14.748 18.756 4.172 1.00 68.56 90 LYS A N 1
ATOM 709 C CA . LYS A 1 90 ? -13.814 17.980 3.355 1.00 68.56 90 LYS A CA 1
ATOM 710 C C . LYS A 1 90 ? -14.494 17.711 2.010 1.00 68.56 90 LYS A C 1
ATOM 712 O O . LYS A 1 90 ? -15.635 17.246 2.022 1.00 68.56 90 LYS A O 1
ATOM 717 N N . PRO A 1 91 ? -13.823 17.980 0.876 1.00 74.00 91 PRO A N 1
ATOM 718 C CA . PRO A 1 91 ? -14.378 17.617 -0.417 1.00 74.00 91 PRO A CA 1
ATOM 719 C C . PRO A 1 91 ? -14.692 16.114 -0.414 1.00 74.00 91 PRO A C 1
ATOM 721 O O . PRO A 1 91 ? -13.912 15.347 0.163 1.00 74.00 91 PRO A O 1
ATOM 724 N N . PRO A 1 92 ? -15.817 15.688 -1.013 1.00 74.31 92 PRO A N 1
ATOM 725 C CA . PRO A 1 92 ? -16.116 14.273 -1.150 1.00 74.31 92 PRO A CA 1
ATOM 726 C C . PRO A 1 92 ? -15.053 13.662 -2.065 1.00 74.31 92 PRO A C 1
ATOM 728 O O . PRO A 1 92 ? -15.031 13.919 -3.267 1.00 74.31 92 PRO A O 1
ATOM 731 N N . LEU A 1 93 ? -14.115 12.932 -1.466 1.00 81.31 93 LEU A N 1
ATOM 732 C CA . LEU A 1 93 ? -13.106 12.166 -2.184 1.00 81.31 93 LEU A CA 1
ATOM 733 C C . LEU A 1 93 ? -13.669 10.765 -2.383 1.00 81.31 93 LEU A C 1
ATOM 735 O O . LEU A 1 93 ? -14.017 10.100 -1.409 1.00 81.31 93 LEU A O 1
ATOM 739 N N . ASP A 1 94 ? -13.780 10.358 -3.641 1.00 86.75 94 ASP A N 1
ATOM 740 C CA . ASP A 1 94 ? -14.158 9.003 -4.012 1.00 86.75 94 ASP A CA 1
ATOM 741 C C . ASP A 1 94 ? -12.890 8.156 -4.157 1.00 86.75 94 ASP A C 1
ATOM 743 O O . ASP A 1 94 ? -11.961 8.527 -4.876 1.00 86.75 94 ASP A O 1
ATOM 747 N N . TYR A 1 95 ? -12.839 7.051 -3.419 1.00 88.62 95 TYR A N 1
ATOM 748 C CA . TYR A 1 95 ? -11.716 6.114 -3.408 1.00 88.62 95 TYR A CA 1
ATOM 749 C C . TYR A 1 95 ? -12.087 4.744 -3.990 1.00 88.62 95 TYR A C 1
ATOM 751 O O . TYR A 1 95 ? -11.237 3.855 -4.004 1.00 88.62 95 TYR A O 1
ATOM 759 N N . SER A 1 96 ? -13.325 4.579 -4.473 1.00 88.94 96 SER A N 1
ATOM 760 C CA . SER A 1 96 ? -13.865 3.301 -4.958 1.00 88.94 96 SER A CA 1
ATOM 761 C C . SER A 1 96 ? -13.131 2.741 -6.179 1.00 88.94 96 SER A C 1
ATOM 763 O O . SER A 1 96 ? -13.140 1.537 -6.403 1.00 88.94 96 SER A O 1
ATOM 765 N N . GLU A 1 97 ? -12.435 3.588 -6.942 1.00 89.50 97 GLU A N 1
ATOM 766 C CA . GLU A 1 97 ? -11.590 3.146 -8.059 1.00 89.50 97 GLU A CA 1
ATOM 767 C C . GLU A 1 97 ? -10.309 2.420 -7.607 1.00 89.50 97 GLU A C 1
ATOM 769 O O . GLU A 1 97 ? -9.676 1.741 -8.414 1.00 89.50 97 GLU A O 1
ATOM 774 N N . PHE A 1 98 ? -9.900 2.577 -6.342 1.00 93.25 98 PHE A N 1
ATOM 775 C CA . PHE A 1 98 ? -8.627 2.056 -5.827 1.00 93.25 98 PHE A CA 1
ATOM 776 C C . PHE A 1 98 ? -8.794 1.015 -4.721 1.00 93.25 98 PHE A C 1
ATOM 778 O O . PHE A 1 98 ? -7.934 0.151 -4.566 1.00 93.25 98 PHE A O 1
ATOM 785 N N . PHE A 1 99 ? -9.857 1.119 -3.925 1.00 95.81 99 PHE A N 1
ATOM 786 C CA . PHE A 1 99 ? -10.104 0.238 -2.789 1.00 95.81 99 PHE A CA 1
ATOM 787 C C . PHE A 1 99 ? -11.561 -0.206 -2.779 1.00 95.81 99 PHE A C 1
ATOM 789 O O . PHE A 1 99 ? -12.464 0.610 -2.968 1.00 95.81 99 PHE A O 1
ATOM 796 N N . ASP A 1 100 ? -11.774 -1.487 -2.491 1.00 93.56 100 ASP A N 1
ATOM 797 C CA . ASP A 1 100 ? -13.109 -2.062 -2.373 1.00 93.56 100 ASP A CA 1
ATOM 798 C C . ASP A 1 100 ? -13.852 -1.482 -1.156 1.00 93.56 100 ASP A C 1
ATOM 800 O O . ASP A 1 100 ? -13.234 -1.108 -0.151 1.00 93.56 100 ASP A O 1
ATOM 804 N N . GLU A 1 101 ? -15.185 -1.419 -1.218 1.00 90.25 101 GLU A N 1
ATOM 805 C CA . GLU A 1 101 ? -16.031 -0.828 -0.163 1.00 90.25 101 GLU A CA 1
ATOM 806 C C . GLU A 1 101 ? -15.891 -1.530 1.202 1.00 90.25 101 GLU A C 1
ATOM 808 O O . GLU A 1 101 ? -16.092 -0.920 2.256 1.00 90.25 101 GLU A O 1
ATOM 813 N N . ASP A 1 102 ? -15.533 -2.812 1.195 1.00 92.88 102 ASP A N 1
ATOM 814 C CA . ASP A 1 102 ? -15.320 -3.647 2.375 1.00 92.88 102 ASP A CA 1
ATOM 815 C C . ASP A 1 102 ? -13.875 -3.603 2.906 1.00 92.88 102 ASP A C 1
ATOM 817 O O . ASP A 1 102 ? -13.568 -4.216 3.939 1.00 92.88 102 ASP A O 1
ATOM 821 N N . THR A 1 103 ? -12.994 -2.818 2.274 1.00 96.25 103 THR A N 1
ATOM 822 C CA . THR A 1 103 ? -11.614 -2.621 2.730 1.00 96.25 103 THR A CA 1
ATOM 823 C C . THR A 1 103 ? -11.590 -2.168 4.188 1.00 96.25 103 THR A C 1
ATOM 825 O O . THR A 1 103 ? -12.198 -1.170 4.572 1.00 96.25 103 THR A O 1
ATOM 828 N N . GLY A 1 104 ? -10.859 -2.905 5.027 1.00 95.19 104 GLY A N 1
ATOM 829 C CA . GLY A 1 104 ? -10.688 -2.573 6.441 1.00 95.19 104 GLY A CA 1
ATOM 830 C C . GLY A 1 104 ? -11.911 -2.831 7.329 1.00 95.19 104 GLY A C 1
ATOM 831 O O . GLY A 1 104 ? -11.863 -2.472 8.504 1.00 95.19 104 GLY A O 1
ATOM 832 N N . GLN A 1 105 ? -12.977 -3.462 6.826 1.00 95.69 105 GLN A N 1
ATOM 833 C CA . GLN A 1 105 ? -14.157 -3.803 7.636 1.00 95.69 105 GLN A CA 1
ATOM 834 C C . GLN A 1 105 ? -13.967 -5.093 8.447 1.00 95.69 105 GLN A C 1
ATOM 836 O O . GLN A 1 105 ? -14.588 -5.275 9.496 1.00 95.69 105 GLN A O 1
ATOM 841 N N . THR A 1 106 ? -13.093 -5.992 7.987 1.00 95.56 106 THR A N 1
ATOM 842 C CA . THR A 1 106 ? -12.802 -7.270 8.648 1.00 95.56 106 THR A CA 1
ATOM 843 C C . THR A 1 106 ? -11.372 -7.321 9.187 1.00 95.56 106 THR A C 1
ATOM 845 O O . THR A 1 106 ? -10.440 -6.901 8.494 1.00 95.56 106 THR A O 1
ATOM 848 N N . PRO A 1 107 ? -11.149 -7.884 10.390 1.00 96.88 107 PRO A N 1
ATOM 849 C CA . PRO A 1 107 ? -9.805 -8.097 10.912 1.00 96.88 107 PRO A CA 1
ATOM 850 C C . PRO A 1 107 ? -9.004 -9.019 9.999 1.00 96.88 107 PRO A C 1
ATOM 852 O O . PRO A 1 107 ? -9.474 -10.085 9.614 1.00 96.88 107 PRO A O 1
ATOM 855 N N . GLY A 1 108 ? -7.778 -8.624 9.685 1.00 96.75 108 GLY A N 1
ATOM 856 C CA . GLY A 1 108 ? -6.980 -9.323 8.688 1.00 96.75 108 GLY A CA 1
ATOM 857 C C . GLY A 1 108 ? -5.772 -8.512 8.257 1.00 96.75 108 GLY A C 1
ATOM 858 O O . GLY A 1 108 ? -5.462 -7.479 8.862 1.00 96.75 108 GLY A O 1
ATOM 859 N N . LEU A 1 109 ? -5.079 -9.019 7.246 1.00 97.88 109 LEU A N 1
ATOM 860 C CA . LEU A 1 109 ? -3.997 -8.332 6.558 1.00 97.88 109 LEU A CA 1
ATOM 861 C C . LEU A 1 109 ? -4.381 -8.240 5.082 1.00 97.88 109 LEU A C 1
ATOM 863 O O . LEU A 1 109 ? -4.665 -9.261 4.465 1.00 97.88 109 LEU A O 1
ATOM 867 N N . LEU A 1 110 ? -4.398 -7.030 4.537 1.00 98.31 110 LEU A N 1
ATOM 868 C CA . LEU A 1 110 ? -4.580 -6.796 3.109 1.00 98.31 110 LEU A CA 1
ATOM 869 C C . LEU A 1 110 ? -3.295 -6.198 2.547 1.00 98.31 110 LEU A C 1
ATOM 871 O O . LEU A 1 110 ? -2.646 -5.380 3.204 1.00 98.31 110 LEU A O 1
ATOM 875 N N . VAL A 1 111 ? -2.921 -6.631 1.347 1.00 98.50 111 VAL A N 1
ATOM 876 C CA . VAL A 1 111 ? -1.698 -6.201 0.670 1.00 98.50 111 VAL A CA 1
ATOM 877 C C . VAL A 1 111 ? -2.042 -5.833 -0.765 1.00 98.50 111 VAL A C 1
ATOM 879 O O . VAL A 1 111 ? -2.755 -6.574 -1.437 1.00 98.50 111 VAL A O 1
ATOM 882 N N . TRP A 1 112 ? -1.506 -4.711 -1.233 1.00 98.62 112 TRP A N 1
ATOM 883 C CA . TRP A 1 112 ? -1.589 -4.270 -2.621 1.00 98.62 112 TRP A CA 1
ATOM 884 C C . TRP A 1 112 ? -0.190 -4.017 -3.177 1.00 98.62 112 TRP A C 1
ATOM 886 O O . TRP A 1 112 ? 0.665 -3.489 -2.467 1.00 98.62 112 TRP A O 1
ATOM 896 N N . GLU A 1 113 ? 0.032 -4.357 -4.441 1.00 98.50 113 GLU A N 1
ATOM 897 C CA . GLU A 1 113 ? 1.205 -3.988 -5.237 1.00 98.50 113 GLU A CA 1
ATOM 898 C C . GLU A 1 113 ? 0.876 -2.749 -6.077 1.00 98.50 113 GLU A C 1
ATOM 900 O O . GLU A 1 113 ? -0.252 -2.590 -6.535 1.00 98.50 113 GLU A O 1
ATOM 905 N N . ILE A 1 114 ? 1.843 -1.857 -6.296 1.00 98.31 114 ILE A N 1
ATOM 906 C CA . ILE A 1 114 ? 1.657 -0.737 -7.224 1.00 98.31 114 ILE A CA 1
ATOM 907 C C . ILE A 1 114 ? 1.951 -1.173 -8.661 1.00 98.31 114 ILE A C 1
ATOM 909 O O . ILE A 1 114 ? 3.109 -1.328 -9.054 1.00 98.31 114 ILE A O 1
ATOM 913 N N . GLU A 1 115 ? 0.893 -1.253 -9.462 1.00 96.38 115 GLU A N 1
ATOM 914 C CA . GLU A 1 115 ? 0.931 -1.545 -10.892 1.00 96.38 115 GLU A CA 1
ATOM 915 C C . GLU A 1 115 ? 0.366 -0.346 -11.660 1.00 96.38 115 GLU A C 1
ATOM 917 O O . GLU A 1 115 ? -0.735 0.106 -11.373 1.00 96.38 115 GLU A O 1
ATOM 922 N N . ASN A 1 116 ? 1.104 0.201 -12.633 1.00 93.38 116 ASN A N 1
ATOM 923 C CA . ASN A 1 116 ? 0.623 1.284 -13.509 1.00 93.38 116 ASN A CA 1
ATOM 924 C C . ASN A 1 116 ? -0.125 2.421 -12.772 1.00 93.38 116 ASN A C 1
ATOM 926 O O . ASN A 1 116 ? -1.218 2.824 -13.165 1.00 93.38 116 ASN A O 1
ATOM 930 N N . PHE A 1 117 ? 0.488 2.947 -11.707 1.00 96.19 117 PHE A N 1
ATOM 931 C CA . PHE A 1 117 ? -0.033 4.011 -10.832 1.00 96.19 117 PHE A CA 1
ATOM 932 C C . PHE A 1 117 ? -1.213 3.649 -9.914 1.00 96.19 117 PHE A C 1
ATOM 934 O O . PHE A 1 117 ? -1.636 4.512 -9.137 1.00 96.19 117 PHE A O 1
ATOM 941 N N . ILE A 1 118 ? -1.719 2.415 -9.939 1.00 96.19 118 ILE A N 1
ATOM 942 C CA . ILE A 1 118 ? -2.857 1.967 -9.123 1.00 96.19 118 ILE A CA 1
ATOM 943 C C . ILE A 1 118 ? -2.456 0.849 -8.144 1.00 96.19 118 ILE A C 1
ATOM 945 O O . ILE A 1 118 ? -1.525 0.092 -8.423 1.00 96.19 118 ILE A O 1
ATOM 949 N N . PRO A 1 119 ? -3.109 0.750 -6.972 1.00 97.69 119 PRO A N 1
ATOM 950 C CA . PRO A 1 119 ? -2.918 -0.371 -6.063 1.00 97.69 119 PRO A CA 1
ATOM 951 C C . PRO A 1 119 ? -3.712 -1.590 -6.555 1.00 97.69 119 PRO A C 1
ATOM 953 O O . PRO A 1 119 ? -4.937 -1.556 -6.619 1.00 97.69 119 PRO A O 1
ATOM 956 N N . ALA A 1 120 ? -3.020 -2.677 -6.880 1.00 97.38 120 ALA A N 1
ATOM 957 C CA . ALA A 1 120 ? -3.609 -3.951 -7.276 1.00 97.38 120 ALA A CA 1
ATOM 958 C C . ALA A 1 120 ? -3.542 -4.952 -6.106 1.00 97.38 120 ALA A C 1
ATOM 960 O O . ALA A 1 120 ? -2.476 -5.094 -5.503 1.00 97.38 120 ALA A O 1
ATOM 961 N N . PRO A 1 121 ? -4.642 -5.638 -5.742 1.00 97.44 121 PRO A N 1
ATOM 962 C CA . PRO A 1 121 ? -4.657 -6.551 -4.600 1.00 97.44 121 PRO A CA 1
ATOM 963 C C . PRO A 1 121 ? -3.742 -7.762 -4.821 1.00 97.44 121 PRO A C 1
ATOM 965 O O . PRO A 1 121 ? -3.693 -8.340 -5.906 1.00 97.44 121 PRO A O 1
ATOM 968 N N . VAL A 1 122 ? -3.037 -8.167 -3.764 1.00 97.81 122 VAL A N 1
ATOM 969 C CA . VAL A 1 122 ? -2.121 -9.314 -3.753 1.00 97.81 122 VAL A CA 1
ATOM 970 C C . VAL A 1 122 ? -2.771 -10.487 -3.025 1.00 97.81 122 VAL A C 1
ATOM 972 O O . VAL A 1 122 ? -3.244 -10.344 -1.895 1.00 97.81 122 VAL A O 1
ATOM 975 N N . ASP A 1 123 ? -2.742 -11.662 -3.658 1.00 97.06 123 ASP A N 1
ATOM 976 C CA . ASP A 1 123 ? -3.219 -12.924 -3.080 1.00 97.06 123 ASP A CA 1
ATOM 977 C C . ASP A 1 123 ? -2.524 -13.214 -1.735 1.00 97.06 123 ASP A C 1
ATOM 979 O O . ASP A 1 123 ? -1.306 -13.061 -1.601 1.00 97.06 123 ASP A O 1
ATOM 983 N N . GLU A 1 124 ? -3.292 -13.678 -0.749 1.00 95.56 124 GLU A N 1
ATOM 984 C CA . GLU A 1 124 ? -2.813 -14.080 0.578 1.00 95.56 124 GLU A CA 1
ATOM 985 C C . GLU A 1 124 ? -1.630 -15.060 0.514 1.00 95.56 124 GLU A C 1
ATOM 987 O O . GLU A 1 124 ? -0.702 -14.978 1.320 1.00 95.56 124 GLU A O 1
ATOM 992 N N . VAL A 1 125 ? -1.588 -15.946 -0.489 1.00 95.94 125 VAL A N 1
ATOM 993 C CA . VAL A 1 125 ? -0.485 -16.914 -0.686 1.00 95.94 125 VAL A CA 1
ATOM 994 C C . VAL A 1 125 ? 0.849 -16.235 -1.053 1.00 95.94 125 VAL A C 1
ATOM 996 O O . VAL A 1 125 ? 1.940 -16.816 -0.910 1.00 95.94 125 VAL A O 1
ATOM 999 N N . ALA A 1 126 ? 0.786 -15.003 -1.553 1.00 96.56 126 ALA A N 1
ATOM 1000 C CA . ALA A 1 126 ? 1.939 -14.188 -1.905 1.00 96.56 126 ALA A CA 1
ATOM 1001 C C . ALA A 1 126 ? 2.313 -13.166 -0.819 1.00 96.56 126 ALA A C 1
ATOM 1003 O O . ALA A 1 126 ? 3.347 -12.511 -0.949 1.00 96.56 126 ALA A O 1
ATOM 1004 N N . HIS A 1 127 ? 1.549 -13.052 0.274 1.00 97.56 127 HIS A N 1
ATOM 1005 C CA . HIS A 1 127 ? 1.884 -12.125 1.359 1.00 97.56 127 HIS A CA 1
ATOM 1006 C C . HIS A 1 127 ? 3.268 -12.430 1.944 1.00 97.56 127 HIS A C 1
ATOM 1008 O O . HIS A 1 127 ? 3.633 -13.580 2.192 1.00 97.56 127 HIS A O 1
ATOM 1014 N N . GLY A 1 128 ? 4.060 -11.375 2.144 1.00 95.50 128 GLY A N 1
ATOM 1015 C CA . GLY A 1 128 ? 5.446 -11.477 2.603 1.00 95.50 128 GLY A CA 1
ATOM 1016 C C . GLY A 1 128 ? 6.459 -11.818 1.505 1.00 95.50 128 GLY A C 1
ATOM 1017 O O . GLY A 1 128 ? 7.641 -11.953 1.809 1.00 95.50 128 GLY A O 1
ATOM 1018 N N . LYS A 1 129 ? 6.049 -11.945 0.237 1.00 97.75 129 LYS A N 1
ATOM 1019 C CA . LYS A 1 129 ? 6.964 -12.013 -0.910 1.00 97.75 129 LYS A CA 1
ATOM 1020 C C . LYS A 1 129 ? 6.960 -10.660 -1.609 1.00 97.75 129 LYS A C 1
ATOM 1022 O O . LYS A 1 129 ? 5.945 -10.268 -2.173 1.00 97.75 129 LYS A O 1
ATOM 1027 N N . PHE A 1 130 ? 8.088 -9.963 -1.571 1.00 98.25 130 PHE A N 1
ATOM 1028 C CA . PHE A 1 130 ? 8.203 -8.618 -2.127 1.00 98.25 130 PHE A CA 1
ATOM 1029 C C . PHE A 1 130 ? 9.232 -8.583 -3.247 1.00 98.25 130 PHE A C 1
ATOM 1031 O O . PHE A 1 130 ? 10.358 -9.052 -3.078 1.00 98.25 130 PHE A O 1
ATOM 1038 N N . PHE A 1 131 ? 8.863 -8.008 -4.387 1.00 98.50 131 PHE A N 1
ATOM 1039 C CA . PHE A 1 131 ? 9.806 -7.741 -5.463 1.00 98.50 131 PHE A CA 1
ATOM 1040 C C . PHE A 1 131 ? 10.614 -6.474 -5.158 1.00 98.50 131 PHE A C 1
ATOM 1042 O O . PHE A 1 131 ? 10.065 -5.436 -4.794 1.00 98.50 131 PHE A O 1
ATOM 1049 N N . GLU A 1 132 ? 11.937 -6.544 -5.312 1.00 98.25 132 GLU A N 1
ATOM 1050 C CA . GLU A 1 132 ? 12.845 -5.425 -5.007 1.00 98.25 132 GLU A CA 1
ATOM 1051 C C . GLU A 1 132 ? 12.609 -4.200 -5.902 1.00 98.25 132 GLU A C 1
ATOM 1053 O O . GLU A 1 132 ? 12.987 -3.089 -5.540 1.00 98.25 132 GLU A O 1
ATOM 1058 N N . GLY A 1 133 ? 12.044 -4.409 -7.092 1.00 98.00 133 GLY A N 1
ATOM 1059 C CA . GLY A 1 133 ? 11.703 -3.372 -8.061 1.00 98.00 133 GLY A CA 1
ATOM 1060 C C . GLY A 1 133 ? 10.301 -2.783 -7.899 1.00 98.00 133 GLY A C 1
ATOM 1061 O O . GLY A 1 133 ? 9.915 -1.950 -8.717 1.00 98.00 133 GLY A O 1
ATOM 1062 N N . ASP A 1 134 ? 9.555 -3.192 -6.870 1.00 98.38 134 ASP A N 1
ATOM 1063 C CA . ASP A 1 134 ? 8.158 -2.806 -6.674 1.00 98.38 134 ASP A CA 1
ATOM 1064 C C . ASP A 1 134 ? 7.908 -2.140 -5.321 1.00 98.38 134 ASP A C 1
ATOM 1066 O O . ASP A 1 134 ? 8.766 -2.085 -4.435 1.00 98.38 134 ASP A O 1
ATOM 1070 N N . CYS A 1 135 ? 6.703 -1.593 -5.185 1.00 98.56 135 CYS A N 1
ATOM 1071 C CA . CYS A 1 135 ? 6.217 -0.984 -3.958 1.00 98.56 135 CYS A CA 1
ATOM 1072 C C . CYS A 1 135 ? 4.889 -1.614 -3.563 1.00 98.56 135 CYS A C 1
ATOM 1074 O O . CYS A 1 135 ? 4.081 -1.962 -4.424 1.00 98.56 135 CYS A O 1
ATOM 1076 N N . TYR A 1 136 ? 4.650 -1.688 -2.257 1.00 98.75 136 TYR A N 1
ATOM 1077 C CA . TYR A 1 136 ? 3.467 -2.331 -1.700 1.00 98.75 136 TYR A CA 1
ATOM 1078 C C . TYR A 1 136 ? 2.793 -1.447 -0.658 1.00 98.75 136 TYR A C 1
ATOM 1080 O O . TYR A 1 136 ? 3.457 -0.682 0.044 1.00 98.75 136 TYR A O 1
ATOM 1088 N N . ILE A 1 137 ? 1.478 -1.584 -0.525 1.00 98.69 137 ILE A N 1
ATOM 1089 C CA . ILE A 1 137 ? 0.681 -1.035 0.576 1.00 98.69 137 ILE A CA 1
ATOM 1090 C C . ILE A 1 137 ? 0.179 -2.211 1.401 1.00 98.69 137 ILE A C 1
ATOM 1092 O O . ILE A 1 137 ? -0.300 -3.197 0.852 1.00 98.69 137 ILE A O 1
ATOM 1096 N N . ILE A 1 138 ? 0.306 -2.115 2.718 1.00 98.62 138 ILE A N 1
ATOM 1097 C CA . ILE A 1 138 ? -0.105 -3.143 3.664 1.00 98.62 138 ILE A CA 1
ATOM 1098 C C . ILE A 1 138 ? -1.057 -2.496 4.669 1.00 98.62 138 ILE A C 1
ATOM 1100 O O . ILE A 1 138 ? -0.711 -1.499 5.307 1.00 98.62 138 ILE A O 1
ATOM 1104 N N . LEU A 1 139 ? -2.244 -3.075 4.825 1.00 98.56 139 LEU A N 1
ATOM 1105 C CA . LEU A 1 139 ? -3.226 -2.697 5.834 1.00 98.56 139 LEU A CA 1
ATOM 1106 C C . LEU A 1 139 ? -3.382 -3.835 6.833 1.00 98.56 139 LEU A C 1
ATOM 1108 O O . LEU A 1 139 ? -3.846 -4.922 6.484 1.00 98.56 139 LEU A O 1
ATOM 1112 N N . LYS A 1 140 ? -3.060 -3.560 8.095 1.00 97.75 140 LYS A N 1
ATOM 1113 C CA . LYS A 1 140 ? -3.413 -4.429 9.209 1.00 97.75 140 LYS A CA 1
ATOM 1114 C C . LYS A 1 140 ? -4.680 -3.901 9.870 1.00 97.75 140 LYS A C 1
ATOM 1116 O O . LYS A 1 140 ? -4.686 -2.803 10.418 1.00 97.75 140 LYS A O 1
ATOM 1121 N N . THR A 1 141 ? -5.728 -4.718 9.847 1.00 97.81 141 THR A N 1
ATOM 1122 C CA . THR A 1 141 ? -6.980 -4.449 10.561 1.00 97.81 141 THR A CA 1
ATOM 1123 C C . THR A 1 141 ? -7.053 -5.341 11.796 1.00 97.81 141 THR A C 1
ATOM 1125 O O . THR A 1 141 ? -6.829 -6.559 11.711 1.00 97.81 141 THR A O 1
ATOM 1128 N N . ALA A 1 142 ? -7.352 -4.749 12.949 1.00 96.31 142 ALA A N 1
ATOM 1129 C CA . ALA A 1 142 ? -7.526 -5.447 14.218 1.00 96.31 142 ALA A CA 1
ATOM 1130 C C . ALA A 1 142 ? -8.735 -4.896 14.989 1.00 96.31 142 ALA A C 1
ATOM 1132 O O . ALA A 1 142 ? -9.250 -3.829 14.676 1.00 96.31 142 ALA A O 1
ATOM 1133 N N . ILE A 1 143 ? -9.205 -5.650 15.983 1.00 95.81 143 ILE A N 1
ATOM 1134 C CA . ILE A 1 143 ? -10.242 -5.200 16.918 1.00 95.81 143 ILE A CA 1
ATOM 1135 C C . ILE A 1 143 ? -9.540 -4.842 18.225 1.00 95.81 143 ILE A C 1
ATOM 1137 O O . ILE A 1 143 ? -8.865 -5.687 18.815 1.00 95.81 143 ILE A O 1
ATOM 1141 N N . GLU A 1 144 ? -9.683 -3.597 18.667 1.00 93.31 144 GLU A N 1
ATOM 1142 C CA . GLU A 1 144 ? -9.205 -3.146 19.974 1.00 93.31 144 GLU A CA 1
ATOM 1143 C C . GLU A 1 144 ? -10.079 -3.719 21.105 1.00 93.31 144 GLU A C 1
ATOM 1145 O O . GLU A 1 144 ? -11.213 -4.147 20.887 1.00 93.31 144 GLU A O 1
ATOM 1150 N N . GLU A 1 145 ? -9.599 -3.676 22.351 1.00 90.69 145 GLU A N 1
ATOM 1151 C CA . GLU A 1 145 ? -10.323 -4.199 23.530 1.00 90.69 145 GLU A CA 1
ATOM 1152 C C . GLU A 1 145 ? -11.738 -3.612 23.698 1.00 90.69 145 GLU A C 1
ATOM 1154 O O . GLU A 1 145 ? -12.624 -4.236 24.278 1.00 90.69 145 GLU A O 1
ATOM 1159 N N . GLN A 1 146 ? -11.960 -2.411 23.165 1.00 90.94 146 GLN A N 1
ATOM 1160 C CA . GLN A 1 146 ? -13.226 -1.676 23.212 1.00 90.94 146 GLN A CA 1
ATOM 1161 C C . GLN A 1 146 ? -14.197 -2.080 22.085 1.00 90.94 146 GLN A C 1
ATOM 1163 O O . GLN A 1 146 ? -15.259 -1.474 21.937 1.00 90.94 146 GLN A O 1
ATOM 1168 N N . GLY A 1 147 ? -13.831 -3.070 21.265 1.00 90.44 147 GLY A N 1
ATOM 1169 C CA . GLY A 1 147 ? -14.616 -3.548 20.127 1.00 90.44 147 GLY A CA 1
ATOM 1170 C C . GLY A 1 147 ? -14.556 -2.649 18.888 1.00 90.44 147 GLY A C 1
ATOM 1171 O O . GLY A 1 147 ? -15.271 -2.909 17.926 1.00 90.44 147 GLY A O 1
ATOM 1172 N N . GLN A 1 148 ? -13.737 -1.594 18.904 1.00 93.31 148 GLN A N 1
ATOM 1173 C CA . GLN A 1 148 ? -13.520 -0.714 17.752 1.00 93.31 148 GLN A CA 1
ATOM 1174 C C . GLN A 1 148 ? -12.480 -1.319 16.805 1.00 93.31 148 GLN A C 1
ATOM 1176 O O . GLN A 1 148 ? -11.555 -1.997 17.254 1.00 93.31 148 GLN A O 1
ATOM 1181 N N . LEU A 1 149 ? -12.613 -1.050 15.507 1.00 95.19 149 LEU A N 1
ATOM 1182 C CA . LEU A 1 149 ? -11.586 -1.410 14.534 1.00 95.19 149 LEU A CA 1
ATOM 1183 C C . LEU A 1 149 ? -10.401 -0.445 14.634 1.00 95.19 149 LEU A C 1
ATOM 1185 O O . LEU A 1 149 ? -10.578 0.768 14.754 1.00 95.19 149 LEU A O 1
ATOM 1189 N N . SER A 1 150 ? -9.196 -0.998 14.557 1.00 95.88 150 SER A N 1
ATOM 1190 C CA . SER A 1 150 ? -7.957 -0.257 14.361 1.00 95.88 150 SER A CA 1
ATOM 1191 C C . SER A 1 150 ? -7.330 -0.619 13.023 1.00 95.88 150 SER A C 1
ATOM 1193 O O . SER A 1 150 ? -7.409 -1.760 12.559 1.00 95.88 150 SER A O 1
ATOM 1195 N N . TRP A 1 151 ? -6.701 0.384 12.414 1.00 97.75 151 TRP A N 1
ATOM 1196 C CA . TRP A 1 151 ? -6.056 0.279 11.112 1.00 97.75 151 TRP A CA 1
ATOM 1197 C C . TRP A 1 151 ? -4.626 0.794 11.201 1.00 97.75 151 TRP A C 1
ATOM 1199 O O . TRP A 1 151 ? -4.402 1.989 11.431 1.00 97.75 151 TRP A O 1
ATOM 1209 N N . ASP A 1 152 ? -3.676 -0.103 10.966 1.00 97.31 152 ASP A N 1
ATOM 1210 C CA . ASP A 1 152 ? -2.266 0.224 10.805 1.00 97.31 152 ASP A CA 1
ATOM 1211 C C . ASP A 1 152 ? -1.894 0.096 9.328 1.00 97.31 152 ASP A C 1
ATOM 1213 O O . ASP A 1 152 ? -1.995 -0.973 8.722 1.00 97.31 152 ASP A O 1
ATOM 1217 N N . ILE A 1 153 ? -1.517 1.226 8.728 1.00 98.50 153 ILE A N 1
ATOM 1218 C CA . ILE A 1 153 ? -1.210 1.323 7.301 1.00 98.50 153 ILE A CA 1
ATOM 1219 C C . ILE A 1 153 ? 0.291 1.489 7.131 1.00 98.50 153 ILE A C 1
ATOM 1221 O O . ILE A 1 153 ? 0.901 2.419 7.669 1.00 98.50 153 ILE A O 1
ATOM 1225 N N . HIS A 1 154 ? 0.869 0.621 6.318 1.00 98.50 154 HIS A N 1
ATOM 1226 C CA . HIS A 1 154 ? 2.275 0.612 5.968 1.00 98.50 154 HIS A CA 1
ATOM 1227 C C . HIS A 1 154 ? 2.393 0.707 4.450 1.00 98.50 154 HIS A C 1
ATOM 1229 O O . HIS A 1 154 ? 1.560 0.179 3.719 1.00 98.50 154 HIS A O 1
ATOM 1235 N N . PHE A 1 155 ? 3.437 1.359 3.963 1.00 98.56 155 PHE A N 1
ATOM 1236 C CA . PHE A 1 155 ? 3.855 1.214 2.580 1.00 98.56 155 PHE A CA 1
ATOM 1237 C C . PHE A 1 155 ? 5.338 0.885 2.543 1.00 98.56 155 PHE A C 1
ATOM 1239 O O . PHE A 1 155 ? 6.141 1.464 3.281 1.00 98.56 155 PHE A O 1
ATOM 1246 N N . TRP A 1 156 ? 5.667 -0.086 1.708 1.00 98.69 156 TRP A N 1
ATOM 1247 C CA . TRP A 1 156 ? 6.996 -0.645 1.567 1.00 98.69 156 TRP A CA 1
ATOM 1248 C C . TRP A 1 156 ? 7.545 -0.296 0.187 1.00 98.69 156 TRP A C 1
ATOM 1250 O O . TRP A 1 156 ? 6.823 -0.379 -0.808 1.00 98.69 156 TRP A O 1
ATOM 1260 N N . ILE A 1 157 ? 8.807 0.121 0.137 1.00 98.62 157 ILE A N 1
ATOM 1261 C CA . ILE A 1 157 ? 9.498 0.525 -1.088 1.00 98.62 157 ILE A CA 1
ATOM 1262 C C . ILE A 1 157 ? 10.697 -0.394 -1.300 1.00 98.62 157 ILE A C 1
ATOM 1264 O O . ILE A 1 157 ? 11.605 -0.441 -0.465 1.00 98.62 157 ILE A O 1
ATOM 1268 N N . GLY A 1 158 ? 10.706 -1.089 -2.436 1.00 98.44 158 GLY A N 1
ATOM 1269 C CA . GLY A 1 158 ? 11.820 -1.928 -2.842 1.00 98.44 158 GLY A CA 1
ATOM 1270 C C . GLY A 1 158 ? 13.068 -1.118 -3.183 1.00 98.44 158 GLY A C 1
ATOM 1271 O O . GLY A 1 158 ? 12.993 0.012 -3.667 1.00 98.44 158 GLY A O 1
ATOM 1272 N N . SER A 1 159 ? 14.242 -1.704 -2.950 1.00 98.19 159 SER A N 1
ATOM 1273 C CA . SER A 1 159 ? 15.537 -1.035 -3.161 1.00 98.19 159 SER A CA 1
ATOM 1274 C C . SER A 1 159 ? 15.805 -0.615 -4.614 1.00 98.19 159 SER A C 1
ATOM 1276 O O . SER A 1 159 ? 16.628 0.265 -4.864 1.00 98.19 159 SER A O 1
ATOM 1278 N N . LYS A 1 160 ? 15.120 -1.238 -5.578 1.00 97.81 160 LYS A N 1
ATOM 1279 C CA . LYS A 1 160 ? 15.219 -0.974 -7.022 1.00 97.81 160 LYS A CA 1
ATOM 1280 C C . LYS A 1 160 ? 13.913 -0.425 -7.598 1.00 97.81 160 LYS A C 1
ATOM 1282 O O . LYS A 1 160 ? 13.759 -0.399 -8.819 1.00 97.81 160 LYS A O 1
ATOM 1287 N N . ALA A 1 161 ? 12.971 -0.032 -6.743 1.00 97.69 161 ALA A N 1
ATOM 1288 C CA . ALA A 1 161 ? 11.687 0.476 -7.184 1.00 97.69 161 ALA A CA 1
ATOM 1289 C C . ALA A 1 161 ? 11.833 1.797 -7.941 1.00 97.69 161 ALA A C 1
ATOM 1291 O O . ALA A 1 161 ? 12.663 2.652 -7.617 1.00 97.69 161 ALA A O 1
ATOM 1292 N N . THR A 1 162 ? 11.006 1.971 -8.967 1.00 97.00 162 THR A N 1
ATOM 1293 C CA . THR A 1 162 ? 10.989 3.200 -9.755 1.00 97.00 162 THR A CA 1
ATOM 1294 C C . THR A 1 162 ? 10.260 4.322 -9.014 1.00 97.00 162 THR A C 1
ATOM 1296 O O . THR A 1 162 ? 9.431 4.095 -8.127 1.00 97.00 162 THR A O 1
ATOM 1299 N N . LEU A 1 163 ? 10.589 5.570 -9.364 1.00 96.50 163 LEU A N 1
ATOM 1300 C CA . LEU A 1 163 ? 10.092 6.756 -8.661 1.00 96.50 163 LEU A CA 1
ATOM 1301 C C . LEU A 1 163 ? 8.558 6.848 -8.668 1.00 96.50 163 LEU A C 1
ATOM 1303 O O . LEU A 1 163 ? 7.969 7.213 -7.651 1.00 96.50 163 LEU A O 1
ATOM 1307 N N . ASP A 1 164 ? 7.921 6.507 -9.790 1.00 97.06 164 ASP A N 1
ATOM 1308 C CA . ASP A 1 164 ? 6.463 6.460 -9.919 1.00 97.06 164 ASP A CA 1
ATOM 1309 C C . ASP A 1 164 ? 5.836 5.524 -8.889 1.00 97.06 164 ASP A C 1
ATOM 1311 O O . ASP A 1 164 ? 4.921 5.930 -8.174 1.00 97.06 164 ASP A O 1
ATOM 1315 N N . LYS A 1 165 ? 6.367 4.305 -8.746 1.00 97.94 165 LYS A N 1
ATOM 1316 C CA . LYS A 1 165 ? 5.823 3.316 -7.812 1.00 97.94 165 LYS A CA 1
ATOM 1317 C C . LYS A 1 165 ? 5.951 3.777 -6.371 1.00 97.94 165 LYS A C 1
ATOM 1319 O O . LYS A 1 165 ? 4.997 3.671 -5.604 1.00 97.94 165 LYS A O 1
ATOM 1324 N N . GLY A 1 166 ? 7.103 4.341 -6.002 1.00 98.00 166 GLY A N 1
ATOM 1325 C CA . GLY A 1 166 ? 7.319 4.916 -4.671 1.00 98.00 166 GLY A CA 1
ATOM 1326 C C . GLY A 1 166 ? 6.363 6.073 -4.364 1.00 98.00 166 GLY A C 1
ATOM 1327 O O . GLY A 1 166 ? 5.771 6.119 -3.283 1.00 98.00 166 GLY A O 1
ATOM 1328 N N . ALA A 1 167 ? 6.169 6.985 -5.321 1.00 97.88 167 ALA A N 1
ATOM 1329 C CA . ALA A 1 167 ? 5.250 8.111 -5.179 1.00 97.88 167 ALA A CA 1
ATOM 1330 C C . ALA A 1 167 ? 3.787 7.649 -5.065 1.00 97.88 167 ALA A C 1
ATOM 1332 O O . ALA A 1 167 ? 3.066 8.104 -4.174 1.00 97.88 167 ALA A O 1
ATOM 1333 N N . CYS A 1 168 ? 3.366 6.710 -5.914 1.00 97.75 168 CYS A N 1
ATOM 1334 C CA . CYS A 1 168 ? 2.024 6.136 -5.882 1.00 97.75 168 CYS A CA 1
ATOM 1335 C C . CYS A 1 168 ? 1.752 5.363 -4.596 1.00 97.75 168 CYS A C 1
ATOM 1337 O O . CYS A 1 168 ? 0.685 5.546 -4.019 1.00 97.75 168 CYS A O 1
ATOM 1339 N N . ALA A 1 169 ? 2.708 4.579 -4.092 1.00 98.38 169 ALA A N 1
ATOM 1340 C CA . ALA A 1 169 ? 2.559 3.889 -2.812 1.00 98.38 169 ALA A CA 1
ATOM 1341 C C . ALA A 1 169 ? 2.303 4.876 -1.664 1.00 98.38 169 ALA A C 1
ATOM 1343 O O . ALA A 1 169 ? 1.364 4.701 -0.889 1.00 98.38 169 ALA A O 1
ATOM 1344 N N . ALA A 1 170 ? 3.088 5.956 -1.585 1.00 98.00 170 ALA A N 1
ATOM 1345 C CA . ALA A 1 170 ? 2.910 6.981 -0.559 1.00 98.00 170 ALA A CA 1
ATOM 1346 C C . ALA A 1 170 ? 1.561 7.713 -0.694 1.00 98.00 170 ALA A C 1
ATOM 1348 O O . ALA A 1 170 ? 0.864 7.923 0.301 1.00 98.00 170 ALA A O 1
ATOM 1349 N N . MET A 1 171 ? 1.178 8.086 -1.918 1.00 97.69 171 MET A N 1
ATOM 1350 C CA . MET A 1 171 ? -0.089 8.763 -2.203 1.00 97.69 171 MET A CA 1
ATOM 1351 C C . MET A 1 171 ? -1.293 7.880 -1.854 1.00 97.69 171 MET A C 1
ATOM 1353 O O . MET A 1 171 ? -2.183 8.308 -1.120 1.00 97.69 171 MET A O 1
ATOM 1357 N N . HIS A 1 172 ? -1.308 6.635 -2.328 1.00 98.19 172 HIS A N 1
ATOM 1358 C CA . HIS A 1 172 ? -2.419 5.714 -2.105 1.00 98.19 172 HIS A CA 1
ATOM 1359 C C . HIS A 1 172 ? -2.505 5.237 -0.654 1.00 98.19 172 HIS A C 1
ATOM 1361 O O . HIS A 1 172 ? -3.609 5.082 -0.142 1.00 98.19 172 HIS A O 1
ATOM 1367 N N . ALA A 1 173 ? -1.388 5.130 0.071 1.00 98.38 173 ALA A N 1
ATOM 1368 C CA . ALA A 1 173 ? -1.423 4.899 1.517 1.00 98.38 173 ALA A CA 1
ATOM 1369 C C . ALA A 1 173 ? -2.113 6.055 2.269 1.00 98.38 173 ALA A C 1
ATOM 1371 O O . ALA A 1 173 ? -2.859 5.828 3.224 1.00 98.38 173 ALA A O 1
ATOM 1372 N N . VAL A 1 174 ? -1.906 7.304 1.834 1.00 97.00 174 VAL A N 1
ATOM 1373 C CA . VAL A 1 174 ? -2.610 8.472 2.390 1.00 97.00 174 VAL A CA 1
ATOM 1374 C C . VAL A 1 174 ? -4.094 8.456 2.021 1.00 97.00 174 VAL A C 1
ATOM 1376 O O . VAL A 1 174 ? -4.925 8.778 2.873 1.00 97.00 174 VAL A O 1
ATOM 1379 N N . ASN A 1 175 ? -4.432 8.060 0.793 1.00 96.38 175 ASN A N 1
ATOM 1380 C CA . ASN A 1 175 ? -5.818 7.881 0.359 1.00 96.38 175 ASN A CA 1
ATOM 1381 C C . ASN A 1 175 ? -6.530 6.839 1.226 1.00 96.38 175 ASN A C 1
ATOM 1383 O O . ASN A 1 175 ? -7.567 7.145 1.808 1.00 96.38 175 ASN A O 1
ATOM 1387 N N . LEU A 1 176 ? -5.913 5.672 1.423 1.00 97.56 176 LEU A N 1
ATOM 1388 C CA . LEU A 1 176 ? -6.427 4.610 2.285 1.00 97.56 176 LEU A CA 1
ATOM 1389 C C . LEU A 1 176 ? -6.607 5.078 3.735 1.00 97.56 176 LEU A C 1
ATOM 1391 O O . LEU A 1 176 ? -7.630 4.820 4.366 1.00 97.56 176 LEU A O 1
ATOM 1395 N N . ARG A 1 177 ? -5.642 5.838 4.266 1.00 96.50 177 ARG A N 1
ATOM 1396 C CA . ARG A 1 177 ? -5.756 6.439 5.601 1.00 96.50 177 ARG A CA 1
ATOM 1397 C C . ARG A 1 177 ? -6.967 7.362 5.693 1.00 96.50 177 ARG A C 1
ATOM 1399 O O . ARG A 1 177 ? -7.664 7.350 6.703 1.00 96.50 177 ARG A O 1
ATOM 1406 N N . ASN A 1 178 ? -7.193 8.187 4.675 1.00 94.19 178 ASN A N 1
ATOM 1407 C CA . ASN A 1 178 ? -8.323 9.108 4.650 1.00 94.19 178 ASN A CA 1
ATOM 1408 C C . ASN A 1 178 ? -9.659 8.363 4.512 1.00 94.19 178 ASN A C 1
ATOM 1410 O O . ASN A 1 178 ? -10.601 8.751 5.200 1.00 94.19 178 ASN A O 1
ATOM 1414 N N . LEU A 1 179 ? -9.711 7.308 3.690 1.00 93.81 179 LEU A N 1
ATOM 1415 C CA . LEU A 1 179 ? -10.868 6.424 3.517 1.00 93.81 179 LEU A CA 1
ATOM 1416 C C . LEU A 1 179 ? -11.296 5.799 4.853 1.00 93.81 179 LEU A C 1
ATOM 1418 O O . LEU A 1 179 ? -12.461 5.879 5.226 1.00 93.81 179 LEU A O 1
ATOM 1422 N N . LEU A 1 180 ? -10.341 5.235 5.597 1.00 94.69 180 LEU A N 1
ATOM 1423 C CA . LEU A 1 180 ? -10.610 4.528 6.855 1.00 94.69 180 LEU A CA 1
ATOM 1424 C C . LEU A 1 180 ? -10.659 5.453 8.080 1.00 94.69 180 LEU A C 1
ATOM 1426 O O . LEU A 1 180 ? -11.018 5.029 9.172 1.00 94.69 180 LEU A O 1
ATOM 1430 N N . GLY A 1 181 ? -10.250 6.717 7.948 1.00 92.88 181 GLY A N 1
ATOM 1431 C CA . GLY A 1 181 ? -10.063 7.602 9.102 1.00 92.88 181 GLY A CA 1
ATOM 1432 C C . GLY A 1 181 ? -8.925 7.156 10.034 1.00 92.88 181 GLY A C 1
ATOM 1433 O O . GLY A 1 181 ? -8.945 7.455 11.229 1.00 92.88 181 GLY A O 1
ATOM 1434 N N . ALA A 1 182 ? -7.926 6.445 9.504 1.00 94.56 182 ALA A N 1
ATOM 1435 C CA . ALA A 1 182 ? -6.795 5.934 10.271 1.00 94.56 182 ALA A CA 1
ATOM 1436 C C . ALA A 1 182 ? -5.851 7.058 10.748 1.00 94.56 182 ALA A C 1
ATOM 1438 O O . ALA A 1 182 ? -5.782 8.150 10.177 1.00 94.56 182 ALA A O 1
ATOM 1439 N N . LYS A 1 183 ? -5.074 6.791 11.807 1.00 91.25 183 LYS A N 1
ATOM 1440 C CA . LYS A 1 183 ? -4.246 7.818 12.471 1.00 91.25 183 LYS A CA 1
ATOM 1441 C C . LYS A 1 183 ? -2.979 8.176 11.693 1.00 91.25 183 LYS A C 1
ATOM 1443 O O . LYS A 1 183 ? -2.623 9.350 11.604 1.00 91.25 183 LYS A O 1
ATOM 1448 N N . ARG A 1 184 ? -2.258 7.177 11.173 1.00 93.00 184 ARG A N 1
ATOM 1449 C CA . ARG A 1 184 ? -0.951 7.369 10.527 1.00 93.00 184 ARG A CA 1
ATOM 1450 C C . ARG A 1 184 ? -0.687 6.330 9.446 1.00 93.00 184 ARG A C 1
ATOM 1452 O O . ARG A 1 184 ? -1.254 5.247 9.470 1.00 93.00 184 ARG A O 1
ATOM 1459 N N . THR A 1 185 ? 0.226 6.678 8.550 1.00 97.38 185 THR A N 1
ATOM 1460 C CA . THR A 1 185 ? 0.864 5.772 7.592 1.00 97.38 185 THR A CA 1
ATOM 1461 C C . THR A 1 185 ? 2.332 5.620 7.972 1.00 97.38 185 THR A C 1
ATOM 1463 O O . THR A 1 185 ? 2.961 6.601 8.377 1.00 97.38 185 THR A O 1
ATOM 1466 N N . GLN A 1 186 ? 2.891 4.425 7.825 1.00 98.06 186 GLN A N 1
ATOM 1467 C CA . GLN A 1 186 ? 4.296 4.140 8.109 1.00 98.06 186 GLN A CA 1
ATOM 1468 C C . GLN A 1 186 ? 5.045 3.795 6.820 1.00 98.06 186 GLN A C 1
ATOM 1470 O O . GLN A 1 186 ? 4.554 3.014 6.009 1.00 98.06 186 GLN A O 1
ATOM 1475 N N . ARG A 1 187 ? 6.240 4.360 6.645 1.00 98.25 187 ARG A N 1
ATOM 1476 C CA . ARG A 1 187 ? 7.116 4.078 5.504 1.00 98.25 187 ARG A CA 1
ATOM 1477 C C . ARG A 1 187 ? 8.155 3.035 5.889 1.00 98.25 187 ARG A C 1
ATOM 1479 O O . ARG A 1 187 ? 8.792 3.198 6.926 1.00 98.25 187 ARG A O 1
ATOM 1486 N N . HIS A 1 188 ? 8.364 2.051 5.023 1.00 98.25 188 HIS A N 1
ATOM 1487 C CA . HIS A 1 188 ? 9.405 1.033 5.164 1.00 98.25 188 HIS A CA 1
ATOM 1488 C C . HIS A 1 188 ? 10.206 0.956 3.863 1.00 98.25 188 HIS A C 1
ATOM 1490 O O . HIS A 1 188 ? 9.631 0.985 2.776 1.00 98.25 188 HIS A O 1
ATOM 1496 N N . GLU A 1 189 ? 11.528 0.907 3.972 1.00 98.06 189 GLU A N 1
ATOM 1497 C CA . GLU A 1 189 ? 12.420 0.624 2.844 1.00 98.06 189 GLU A CA 1
ATOM 1498 C C . GLU A 1 189 ? 12.959 -0.798 2.985 1.00 98.06 189 GLU A C 1
ATOM 1500 O O . GLU A 1 189 ? 13.126 -1.288 4.104 1.00 98.06 189 GLU A O 1
ATOM 1505 N N . GLN A 1 190 ? 13.244 -1.452 1.859 1.00 98.12 190 GLN A N 1
ATOM 1506 C CA . GLN A 1 190 ? 13.883 -2.764 1.863 1.00 98.12 190 GLN A CA 1
ATOM 1507 C C . GLN A 1 190 ? 15.205 -2.737 2.647 1.00 98.12 190 GLN A C 1
ATOM 1509 O O . GLN A 1 190 ? 16.142 -2.038 2.264 1.00 98.12 190 GLN A O 1
ATOM 1514 N N . GLY A 1 191 ? 15.306 -3.568 3.685 1.00 96.56 191 GLY A N 1
ATOM 1515 C CA . GLY A 1 191 ? 16.489 -3.697 4.537 1.00 96.56 191 GLY A CA 1
ATOM 1516 C C . GLY A 1 191 ? 16.472 -2.817 5.789 1.00 96.56 191 GLY A C 1
ATOM 1517 O O . GLY A 1 191 ? 17.246 -3.086 6.706 1.00 96.56 191 GLY A O 1
ATOM 1518 N N . ASP A 1 192 ? 15.573 -1.831 5.855 1.00 97.25 192 ASP A N 1
ATOM 1519 C CA . ASP A 1 192 ? 15.400 -0.912 6.987 1.00 97.25 192 ASP A CA 1
ATOM 1520 C C . ASP A 1 192 ? 13.996 -1.035 7.613 1.00 97.25 192 ASP A C 1
ATOM 1522 O O . ASP A 1 192 ? 13.459 -0.096 8.213 1.00 97.25 192 ASP A O 1
ATOM 1526 N N . GLU A 1 193 ? 13.358 -2.199 7.474 1.00 97.50 193 GLU A N 1
ATOM 1527 C CA . GLU A 1 193 ? 12.032 -2.434 8.025 1.00 97.50 193 GLU A CA 1
ATOM 1528 C C . GLU A 1 193 ? 12.039 -2.494 9.553 1.00 97.50 193 GLU A C 1
ATOM 1530 O O . GLU A 1 193 ? 12.883 -3.115 10.204 1.00 97.50 193 GLU A O 1
ATOM 1535 N N . THR A 1 194 ? 11.016 -1.889 10.152 1.00 96.25 194 THR A N 1
ATOM 1536 C CA . THR A 1 194 ? 10.827 -1.979 11.601 1.00 96.25 194 THR A CA 1
ATOM 1537 C C . THR A 1 194 ? 10.451 -3.398 12.033 1.00 96.25 194 THR A C 1
ATOM 1539 O O . THR A 1 194 ? 9.758 -4.123 11.319 1.00 96.25 194 THR A O 1
ATOM 1542 N N . ALA A 1 195 ? 10.815 -3.771 13.262 1.00 96.19 195 ALA A N 1
ATOM 1543 C CA . ALA A 1 195 ? 10.406 -5.051 13.843 1.00 96.19 195 ALA A CA 1
ATOM 1544 C C . ALA A 1 195 ? 8.873 -5.217 13.911 1.00 96.19 195 ALA A C 1
ATOM 1546 O O . ALA A 1 195 ? 8.375 -6.327 13.754 1.00 96.19 195 ALA A O 1
ATOM 1547 N N . GLU A 1 196 ? 8.131 -4.119 14.105 1.00 95.69 196 GLU A N 1
ATOM 1548 C CA . GLU A 1 196 ? 6.660 -4.096 14.076 1.00 95.69 196 GLU A CA 1
ATOM 1549 C C . GLU A 1 196 ? 6.125 -4.515 12.701 1.00 95.69 196 GLU A C 1
ATOM 1551 O O . GLU A 1 196 ? 5.255 -5.377 12.621 1.00 95.69 196 GLU A O 1
ATOM 1556 N N . PHE A 1 197 ? 6.697 -3.974 11.620 1.00 97.38 197 PHE A N 1
ATOM 1557 C CA . PHE A 1 197 ? 6.332 -4.348 10.254 1.00 97.38 197 PHE A CA 1
ATOM 1558 C C . PHE A 1 197 ? 6.663 -5.810 9.945 1.00 97.38 197 PHE A C 1
ATOM 1560 O O . PHE A 1 197 ? 5.826 -6.533 9.412 1.00 97.38 197 PHE A O 1
ATOM 1567 N N . LEU A 1 198 ? 7.863 -6.268 10.308 1.00 96.94 198 LEU A N 1
ATOM 1568 C CA . LEU A 1 198 ? 8.274 -7.654 10.070 1.00 96.94 198 LEU A CA 1
ATOM 1569 C C . LEU A 1 198 ? 7.373 -8.655 10.812 1.00 96.94 198 LEU A C 1
ATOM 1571 O O . LEU A 1 198 ? 7.099 -9.731 10.289 1.00 96.94 198 LEU A O 1
ATOM 1575 N N . ALA A 1 199 ? 6.873 -8.285 11.995 1.00 96.75 199 ALA A N 1
ATOM 1576 C CA . ALA A 1 199 ? 5.965 -9.104 12.795 1.00 96.75 199 ALA A CA 1
ATOM 1577 C C . ALA A 1 199 ? 4.535 -9.202 12.230 1.00 96.75 199 ALA A C 1
ATOM 1579 O O . ALA A 1 199 ? 3.755 -10.022 12.716 1.00 96.75 199 ALA A O 1
ATOM 1580 N N . LEU A 1 200 ? 4.175 -8.405 11.213 1.00 96.69 200 LEU A N 1
ATOM 1581 C CA . LEU A 1 200 ? 2.887 -8.540 10.520 1.00 96.69 200 LEU A CA 1
ATOM 1582 C C . LEU A 1 200 ? 2.777 -9.865 9.760 1.00 96.69 200 LEU A C 1
ATOM 1584 O O . LEU A 1 200 ? 1.670 -10.358 9.541 1.00 96.69 200 LEU A O 1
ATOM 1588 N N . PHE A 1 201 ? 3.915 -10.435 9.362 1.00 96.81 201 PHE A N 1
ATOM 1589 C CA . PHE A 1 201 ? 3.987 -11.660 8.582 1.00 96.81 201 PHE A CA 1
ATOM 1590 C C . PHE A 1 201 ? 4.338 -12.850 9.485 1.00 96.81 201 PHE A C 1
ATOM 1592 O O . PHE A 1 201 ? 5.187 -12.730 10.371 1.00 96.81 201 PHE A O 1
ATOM 1599 N N . PRO A 1 202 ? 3.729 -14.030 9.266 1.00 93.94 202 PRO A N 1
ATOM 1600 C CA . PRO A 1 202 ? 4.003 -15.219 10.076 1.00 93.94 202 PRO A CA 1
ATOM 1601 C C . PRO A 1 202 ? 5.443 -15.725 9.912 1.00 93.94 202 PRO A C 1
ATOM 1603 O O . PRO A 1 202 ? 5.986 -16.381 10.800 1.00 93.94 202 PRO A O 1
ATOM 1606 N N . THR A 1 203 ? 6.062 -15.424 8.772 1.00 93.88 203 THR A N 1
ATOM 1607 C CA . THR A 1 203 ? 7.460 -15.712 8.463 1.00 93.88 203 THR A CA 1
ATOM 1608 C C . THR A 1 203 ? 8.149 -14.437 7.993 1.00 93.88 203 THR A C 1
ATOM 1610 O O . THR A 1 203 ? 7.479 -13.590 7.399 1.00 93.88 203 THR A O 1
ATOM 1613 N N . PRO A 1 204 ? 9.475 -14.307 8.185 1.00 92.75 204 PRO A N 1
ATOM 1614 C CA . PRO A 1 204 ? 10.225 -13.175 7.655 1.00 92.75 204 PRO A CA 1
ATOM 1615 C C . PRO A 1 204 ? 9.965 -12.979 6.153 1.00 92.75 204 PRO A C 1
ATOM 1617 O O . PRO A 1 204 ? 9.941 -13.979 5.423 1.00 92.75 204 PRO A O 1
ATOM 1620 N N . PRO A 1 205 ? 9.781 -11.731 5.687 1.00 95.62 205 PRO A N 1
ATOM 1621 C CA . PRO A 1 205 ? 9.589 -11.456 4.275 1.00 95.62 205 PRO A CA 1
ATOM 1622 C C . PRO A 1 205 ? 10.738 -11.971 3.403 1.00 95.62 205 PRO A C 1
ATOM 1624 O O . PRO A 1 205 ? 11.902 -11.976 3.806 1.00 95.62 205 PRO A O 1
ATOM 1627 N N . VAL A 1 206 ? 10.400 -12.388 2.186 1.00 97.38 206 VAL A N 1
ATOM 1628 C CA . VAL A 1 206 ? 11.340 -12.854 1.165 1.00 97.38 206 VAL A CA 1
ATOM 1629 C C . VAL A 1 206 ? 11.412 -11.818 0.053 1.00 97.38 206 VAL A C 1
ATOM 1631 O O . VAL A 1 206 ? 10.384 -11.450 -0.516 1.00 97.38 206 VAL A O 1
ATOM 1634 N N . TYR A 1 207 ? 12.627 -11.390 -0.288 1.00 97.94 207 TYR A N 1
ATOM 1635 C CA . TYR A 1 207 ? 12.861 -10.445 -1.378 1.00 97.94 207 TYR A CA 1
ATOM 1636 C C . TYR A 1 207 ? 13.175 -11.171 -2.687 1.00 97.94 207 TYR A C 1
ATOM 1638 O O . TYR A 1 207 ? 14.053 -12.037 -2.739 1.00 97.94 207 TYR A O 1
ATOM 1646 N N . ILE A 1 208 ? 12.454 -10.814 -3.746 1.00 98.19 208 ILE A N 1
ATOM 1647 C CA . ILE A 1 208 ? 12.578 -11.395 -5.082 1.00 98.19 208 ILE A CA 1
ATOM 1648 C C . ILE A 1 208 ? 13.229 -10.364 -5.998 1.00 98.19 208 ILE A C 1
ATOM 1650 O O . ILE A 1 208 ? 12.753 -9.240 -6.133 1.00 98.19 208 ILE A O 1
ATOM 1654 N N . GLN A 1 209 ? 14.329 -10.748 -6.643 1.00 97.94 209 GLN A N 1
ATOM 1655 C CA . GLN A 1 209 ? 15.040 -9.854 -7.551 1.00 97.94 209 GLN A CA 1
ATOM 1656 C C . GLN A 1 209 ? 14.201 -9.504 -8.784 1.00 97.94 209 GLN A C 1
ATOM 1658 O O . GLN A 1 209 ? 13.566 -10.369 -9.384 1.00 97.94 209 GLN A O 1
ATOM 1663 N N . GLY A 1 210 ? 14.301 -8.243 -9.205 1.00 96.19 210 GLY A N 1
ATOM 1664 C CA . GLY A 1 210 ? 13.560 -7.704 -10.343 1.00 96.19 210 GLY A CA 1
ATOM 1665 C C . GLY A 1 210 ? 12.267 -7.020 -9.910 1.00 96.19 210 GLY A C 1
ATOM 1666 O O . GLY A 1 210 ? 12.079 -6.733 -8.730 1.00 96.19 210 GLY A O 1
ATOM 1667 N N . SER A 1 211 ? 11.408 -6.743 -10.883 1.00 95.50 211 SER A N 1
ATOM 1668 C CA . SER A 1 211 ? 10.048 -6.260 -10.672 1.00 95.50 211 SER A CA 1
ATOM 1669 C C . SER A 1 211 ? 9.064 -7.236 -11.309 1.00 95.50 211 SER A C 1
ATOM 1671 O O . SER A 1 211 ? 9.370 -7.876 -12.319 1.00 95.50 211 SER A O 1
ATOM 1673 N N . HIS A 1 212 ? 7.890 -7.358 -10.712 1.00 94.88 212 HIS A N 1
ATOM 1674 C CA . HIS A 1 212 ? 6.761 -8.078 -11.272 1.00 94.88 212 HIS A CA 1
ATOM 1675 C C . HIS A 1 212 ? 6.136 -7.285 -12.427 1.00 94.88 212 HIS A C 1
ATOM 1677 O O . HIS A 1 212 ? 5.832 -7.850 -13.478 1.00 94.88 212 HIS A O 1
ATOM 1683 N N . THR A 1 213 ? 6.050 -5.959 -12.278 1.00 93.19 213 THR A N 1
ATOM 1684 C CA . THR A 1 213 ? 5.496 -5.040 -13.284 1.00 93.19 213 THR A CA 1
ATOM 1685 C C . THR A 1 213 ? 6.527 -3.979 -13.712 1.00 93.19 213 THR A C 1
ATOM 1687 O O . THR A 1 213 ? 7.438 -3.647 -12.946 1.00 93.19 213 THR A O 1
ATOM 1690 N N . PRO A 1 214 ? 6.466 -3.422 -14.936 1.00 93.75 214 PRO A N 1
ATOM 1691 C CA . PRO A 1 214 ? 7.336 -2.311 -15.340 1.00 93.75 214 PRO A CA 1
ATOM 1692 C C . PRO A 1 214 ? 6.942 -0.992 -14.645 1.00 93.75 214 PRO A C 1
ATOM 1694 O O . PRO A 1 214 ? 5.947 -0.928 -13.925 1.00 93.75 214 PRO A O 1
ATOM 1697 N N . SER A 1 215 ? 7.731 0.070 -14.845 1.00 93.50 215 SER A N 1
ATOM 1698 C CA . SER A 1 215 ? 7.326 1.436 -14.467 1.00 93.50 215 SER A CA 1
ATOM 1699 C C . SER A 1 215 ? 6.114 1.879 -15.286 1.00 93.50 215 SER A C 1
ATOM 1701 O O . SER A 1 215 ? 6.011 1.550 -16.468 1.00 93.50 215 SER A O 1
ATOM 1703 N N . GLY A 1 216 ? 5.231 2.670 -14.674 1.00 89.25 216 GLY A N 1
ATOM 1704 C CA . GLY A 1 216 ? 4.121 3.321 -15.367 1.00 89.25 216 GLY A CA 1
ATOM 1705 C C . GLY A 1 216 ? 4.551 4.531 -16.203 1.00 89.25 216 GLY A C 1
ATOM 1706 O O . GLY A 1 216 ? 3.762 5.040 -17.000 1.00 89.25 216 GLY A O 1
ATOM 1707 N N . PHE A 1 217 ? 5.784 5.025 -16.044 1.00 91.12 217 PHE A N 1
ATOM 1708 C CA . PHE A 1 217 ? 6.290 6.116 -16.868 1.00 91.12 217 PHE A CA 1
ATOM 1709 C C . PHE A 1 217 ? 6.633 5.652 -18.283 1.00 91.12 217 PHE A C 1
ATOM 1711 O O . PHE A 1 217 ? 7.271 4.623 -18.496 1.00 91.12 217 PHE A O 1
ATOM 1718 N N . PHE A 1 218 ? 6.286 6.485 -19.262 1.00 86.25 218 PHE A N 1
ATOM 1719 C CA . PHE A 1 218 ? 6.787 6.334 -20.621 1.00 86.25 218 PHE A CA 1
ATOM 1720 C C . PHE A 1 218 ? 8.245 6.788 -20.694 1.00 86.25 218 PHE A C 1
ATOM 1722 O O . PHE A 1 218 ? 8.603 7.853 -20.187 1.00 86.25 218 PHE A O 1
ATOM 1729 N N . THR A 1 219 ? 9.086 6.004 -21.364 1.00 82.69 219 THR A N 1
ATOM 1730 C CA . THR A 1 219 ? 10.433 6.444 -21.732 1.00 82.69 219 THR A CA 1
ATOM 1731 C C . THR A 1 219 ? 10.325 7.425 -22.895 1.00 82.69 219 THR A C 1
ATOM 1733 O O . THR A 1 219 ? 9.749 7.097 -23.932 1.00 82.69 219 THR A O 1
ATOM 1736 N N . VAL A 1 220 ? 10.854 8.633 -22.716 1.00 82.81 220 VAL A N 1
ATOM 1737 C CA . VAL A 1 220 ? 10.967 9.630 -23.785 1.00 82.81 220 VAL A CA 1
ATOM 1738 C C . VAL A 1 220 ? 12.432 9.681 -24.198 1.00 82.81 220 VAL A C 1
ATOM 1740 O O . VAL A 1 220 ? 13.290 9.915 -23.351 1.00 82.81 220 VAL A O 1
ATOM 1743 N N . ASP A 1 221 ? 12.720 9.444 -25.476 1.00 80.94 221 ASP A N 1
ATOM 1744 C CA . ASP A 1 221 ? 14.069 9.628 -26.012 1.00 80.94 221 ASP A CA 1
ATOM 1745 C C . ASP A 1 221 ? 14.393 11.124 -26.062 1.00 80.94 221 ASP A C 1
ATOM 1747 O O . ASP A 1 221 ? 13.615 11.912 -26.610 1.00 80.94 221 ASP A O 1
ATOM 1751 N N . ASP A 1 222 ? 15.544 11.525 -25.516 1.00 79.69 222 ASP A N 1
ATOM 1752 C CA . ASP A 1 222 ? 15.983 12.916 -25.596 1.00 79.69 222 ASP A CA 1
ATOM 1753 C C . ASP A 1 222 ? 16.177 13.308 -27.072 1.00 79.69 222 ASP A C 1
ATOM 1755 O O . ASP A 1 222 ? 16.994 12.695 -27.782 1.00 79.69 222 ASP A O 1
ATOM 1759 N N . PRO A 1 223 ? 15.457 14.333 -27.573 1.00 76.19 223 PRO A N 1
ATOM 1760 C CA . PRO A 1 223 ? 15.681 14.819 -28.920 1.00 76.19 223 PRO A CA 1
ATOM 1761 C C . PRO A 1 223 ? 17.109 15.359 -29.004 1.00 76.19 223 PRO A C 1
ATOM 1763 O O . PRO A 1 223 ? 17.462 16.362 -28.381 1.00 76.19 223 PRO A O 1
ATOM 1766 N N . HIS A 1 224 ? 17.944 14.678 -29.787 1.00 74.25 224 HIS A N 1
ATOM 1767 C CA . HIS A 1 224 ? 19.292 15.130 -30.092 1.00 74.25 224 HIS A CA 1
ATOM 1768 C C . HIS A 1 224 ? 19.197 16.383 -30.965 1.00 74.25 224 HIS A C 1
ATOM 1770 O O . HIS A 1 224 ? 19.075 16.304 -32.188 1.00 74.25 224 HIS A O 1
ATOM 1776 N N . TYR A 1 225 ? 19.237 17.556 -30.339 1.00 75.56 225 TYR A N 1
ATOM 1777 C CA . TYR A 1 225 ? 19.360 18.812 -31.065 1.00 75.56 225 TYR A CA 1
ATOM 1778 C C . TYR A 1 225 ? 20.802 18.954 -31.556 1.00 75.56 225 TYR A C 1
ATOM 1780 O O . TYR A 1 225 ? 21.717 19.188 -30.768 1.00 75.56 225 TYR A O 1
ATOM 1788 N N . VAL A 1 226 ? 21.008 18.798 -32.864 1.00 73.25 226 VAL A N 1
ATOM 1789 C CA . VAL A 1 226 ? 22.273 19.163 -33.511 1.00 73.25 226 VAL A CA 1
ATOM 1790 C C . VAL A 1 226 ? 22.363 20.691 -33.506 1.00 73.25 226 VAL A C 1
ATOM 1792 O O . VAL A 1 226 ? 21.581 21.351 -34.191 1.00 73.25 226 VAL A O 1
ATOM 1795 N N . THR A 1 227 ? 23.265 21.240 -32.692 1.00 71.00 227 THR A N 1
ATOM 1796 C CA . THR A 1 227 ? 23.638 22.667 -32.684 1.00 71.00 227 THR A CA 1
ATOM 1797 C C . THR A 1 227 ? 24.680 22.985 -33.738 1.00 71.00 227 THR A C 1
ATOM 1799 O O . THR A 1 227 ? 25.633 22.177 -33.848 1.00 71.00 227 THR A O 1
#

Organism: Pectinophora gossypiella (NCBI:txid13191)

Radius of gyration: 33.06 Å; chains: 1; bounding box: 66×83×71 Å

Sequence (227 aa):
QFYNIDFSLQTQLQLAGATTPSPATPSSIKSDPIARKLRLRRGRAEPEQKDSALILRGMQEQANTQHNDTGTEQKNSELKPKRWDESLEKPPLDYSEFFDEDTGQTPGLLVWEIENFIPAPVDEVAHGKFFEGDCYIILKTAIEEQGQLSWDIHFWIGSKATLDKGACAAMHAVNLRNLLGAKRTQRHEQGDETAEFLALFPTPPVYIQGSHTPSGFFTVDDPHYVT

InterPro domains:
  IPR007122 Villin/Gelsolin [PR00597] (126-142)
  IPR007122 Villin/Gelsolin [PR00597] (152-170)
  IPR007122 Villin/Gelsolin [PR00597] (184-204)
  IPR007122 Villin/Gelsolin [PTHR11977] (60-221)
  IPR007122 Villin/Gelsolin [SM00262] (107-204)
  IPR007123 Gelsolin-like domain [PF00626] (116-198)
  IPR029006 ADF-H/Gelsolin-like domain superfamily [G3DSA:3.40.20.10] (95-225)

Secondary structure (DSSP, 8-state):
--------HHHHHHHTT---PPPPP-------HHHHHHHHH-PPP-S-TTHHHHHHHHHHHHHHTTSS---------------GGGG-PPP----TTTS-TTTTTSSEEEEEEEETTEEEE--GGGTTEEETT-EEEEEEEEE-TTS-EEEEEEEEE-TT--HHHHHHHHHHHHHHHHHHT-S-EEEEETT---HHHHTTSSS--EEESS-SS--SSPP--------